Protein AF-A0A955X1D3-F1 (afdb_monomer_lite)

Secondary structure (DSSP, 8-state):
---EEEE-S---S-------PPEEEEEEEEESSGGGTT-EEE-SS-EEESSS-S-EE-TT--EEES---TTS-SS-EEEEE-TTSSEEEEE-SSS-EEETTEE-SSEEEETTS-EEEEETTTEEEEEEEE--------TT-----HHHHHHHHHHHHHHTS-S-EEEE--TTS-HHHHHHHHHHHSTTTTS-B----GGGS-HHHHHHHHH-B-TTSSTT--S-B--HHHHTTTSB-

Foldseek 3Di:
DDAAEPDPDDDDDDPPPPPLFFAWKKAWCDAPPPVRGGWMDGPPAWWDAWLQDDFTAHLQRHTPGHSVDPLTHPQWWIWGADPQGATKIARRDPQWKDKQNHTDDGIDTDRVQWIWIQTSVGTIMTTDGDDPNDPFDCLPPDDNDPSSVVLSVSLLVLQADPHHYDYYDDPPPPVVSSLLSSQCNHPLVVFDDDDDDPVPADPVCQCCQAQWDQQPPDDPSNHTDRHPCSNQPSGYD

Sequence (237 aa):
MDLLDVETLEAPGSGALRPVRPALGLTIAWHADPSRVGEVCSVLAATEVNRAAPEFRTALGRPTGPLADPYISRNGIEITPLKGGGARITQLGRAPLEVNGQPVEASVDVPGGQAVITLARRAVLVLGPIAVPRRGADHGLVGESEALQGVRRNIERAAGTEVPVLLRGPSGSGKELVARALHEASARKRGPYRTVNLAAVPESTAAAAFFGHTKGAFTGAAQAHPGYFGEADGGTL

pLDDT: mean 85.05, std 17.05, range [28.8, 98.12]

Radius of gyration: 26.15 Å; chains: 1; bounding box: 62×35×74 Å

Structure (mmCIF, N/CA/C/O backbone):
data_AF-A0A955X1D3-F1
#
_entry.id   AF-A0A955X1D3-F1
#
loop_
_atom_site.group_PDB
_atom_site.id
_atom_site.type_symbol
_atom_site.label_atom_id
_atom_site.label_alt_id
_atom_site.label_comp_id
_atom_site.label_asym_id
_atom_site.label_entity_id
_atom_site.label_seq_id
_atom_site.pdbx_PDB_ins_code
_atom_site.Cartn_x
_atom_site.Cartn_y
_atom_site.Cartn_z
_atom_site.occupancy
_atom_site.B_iso_or_equiv
_atom_site.auth_seq_id
_atom_site.auth_comp_id
_atom_site.auth_asym_id
_atom_site.auth_atom_id
_atom_site.pdbx_PDB_model_num
ATOM 1 N N . MET A 1 1 ? -9.992 -12.769 29.277 1.00 38.22 1 MET A N 1
ATOM 2 C CA . MET A 1 1 ? -10.453 -12.111 28.040 1.00 38.22 1 MET A CA 1
ATOM 3 C C . MET A 1 1 ? -9.203 -11.766 27.267 1.00 38.22 1 MET A C 1
ATOM 5 O O . MET A 1 1 ? -8.447 -10.930 27.742 1.00 38.22 1 MET A O 1
ATOM 9 N N . ASP A 1 2 ? -8.944 -12.468 26.169 1.00 36.56 2 ASP A N 1
ATOM 10 C CA . ASP A 1 2 ? -7.771 -12.209 25.334 1.00 36.56 2 ASP A CA 1
ATOM 11 C C . ASP A 1 2 ? -8.003 -10.910 24.550 1.00 36.56 2 ASP A C 1
ATOM 13 O O . ASP A 1 2 ? -8.892 -10.839 23.701 1.00 36.56 2 ASP A O 1
ATOM 17 N N . LEU A 1 3 ? -7.259 -9.857 24.900 1.00 36.12 3 LEU A N 1
ATOM 18 C CA . LEU A 1 3 ? -7.214 -8.596 24.158 1.00 36.12 3 LEU A CA 1
ATOM 19 C C . LEU A 1 3 ? -6.217 -8.727 23.001 1.00 36.12 3 LEU A C 1
ATOM 21 O O . LEU A 1 3 ? -5.099 -9.199 23.205 1.00 36.12 3 LEU A O 1
ATOM 25 N N . LEU A 1 4 ? -6.592 -8.272 21.801 1.00 40.84 4 LEU A N 1
ATOM 26 C CA . LEU A 1 4 ? -5.624 -8.080 20.720 1.00 40.84 4 LEU A CA 1
ATOM 27 C C . LEU A 1 4 ? -4.931 -6.727 20.907 1.00 40.84 4 LEU A C 1
ATOM 29 O O . LEU A 1 4 ? -5.541 -5.667 20.751 1.00 40.84 4 LEU A O 1
ATOM 33 N N . ASP A 1 5 ? -3.642 -6.779 21.227 1.00 38.34 5 ASP A N 1
ATOM 34 C CA . ASP A 1 5 ? -2.773 -5.610 21.288 1.00 38.34 5 ASP A CA 1
ATOM 35 C C . ASP A 1 5 ? -2.369 -5.165 19.877 1.00 38.34 5 ASP A C 1
ATOM 37 O O . ASP A 1 5 ? -1.689 -5.882 19.139 1.00 38.34 5 ASP A O 1
ATOM 41 N N . VAL A 1 6 ? -2.768 -3.951 19.500 1.00 41.81 6 VAL A N 1
ATOM 42 C CA . VAL A 1 6 ? -2.251 -3.249 18.323 1.00 41.81 6 VAL A CA 1
ATOM 43 C C . VAL A 1 6 ? -1.381 -2.110 18.846 1.00 41.81 6 VAL A C 1
ATOM 45 O O . VAL A 1 6 ? -1.814 -0.972 19.045 1.00 41.81 6 VAL A O 1
ATOM 48 N N . GLU A 1 7 ? -0.132 -2.455 19.149 1.00 35.22 7 GLU A N 1
ATOM 49 C CA . GLU A 1 7 ? 0.855 -1.503 19.643 1.00 35.22 7 GLU A CA 1
ATOM 50 C C . GLU A 1 7 ? 1.497 -0.705 18.506 1.00 35.22 7 GLU A C 1
ATOM 52 O O . GLU A 1 7 ? 1.951 -1.259 17.504 1.00 35.22 7 GLU A O 1
ATOM 57 N N . THR A 1 8 ? 1.613 0.605 18.716 1.00 33.28 8 THR A N 1
ATOM 58 C CA . THR A 1 8 ? 2.667 1.428 18.116 1.00 33.28 8 THR A CA 1
ATOM 59 C C . THR A 1 8 ? 3.815 1.502 19.128 1.00 33.28 8 THR A C 1
ATOM 61 O O . THR A 1 8 ? 3.918 2.476 19.872 1.00 33.28 8 THR A O 1
ATOM 64 N N . LEU A 1 9 ? 4.630 0.449 19.223 1.00 28.80 9 LEU A N 1
ATOM 65 C CA . LEU A 1 9 ? 5.863 0.421 20.019 1.00 28.80 9 LEU A CA 1
ATOM 66 C C . LEU A 1 9 ? 6.992 -0.207 19.199 1.00 28.80 9 LEU A C 1
ATOM 68 O O . LEU A 1 9 ? 6.766 -1.120 18.402 1.00 28.80 9 LEU A O 1
ATOM 72 N N . GLU A 1 10 ? 8.204 0.314 19.387 1.00 32.94 10 GLU A N 1
ATOM 73 C CA . GLU A 1 10 ? 9.436 -0.330 18.936 1.00 32.94 10 GLU A CA 1
ATOM 74 C C . GLU A 1 10 ? 9.432 -1.792 19.394 1.00 32.94 10 GLU A C 1
ATOM 76 O O . GLU A 1 10 ? 9.294 -2.091 20.578 1.00 32.94 10 GLU A O 1
ATOM 81 N N . ALA A 1 11 ? 9.502 -2.698 18.424 1.00 33.56 11 ALA A N 1
ATOM 82 C CA . ALA A 1 11 ? 9.258 -4.118 18.612 1.00 33.56 11 ALA A CA 1
ATOM 83 C C . ALA A 1 11 ? 10.354 -4.806 19.445 1.00 33.56 11 ALA A C 1
ATOM 85 O O . ALA A 1 11 ? 11.525 -4.741 19.064 1.00 33.56 11 ALA A O 1
ATOM 86 N N . PRO A 1 12 ? 9.986 -5.618 20.454 1.00 31.52 12 PRO A N 1
ATOM 87 C CA . PRO A 1 12 ? 10.854 -6.668 20.963 1.00 31.52 12 PRO A CA 1
ATOM 88 C C . PRO A 1 12 ? 10.215 -8.056 20.749 1.00 31.52 12 PRO A C 1
ATOM 90 O O . PRO A 1 12 ? 9.243 -8.413 21.406 1.00 31.52 12 PRO A O 1
ATOM 93 N N . GLY A 1 13 ? 10.807 -8.870 19.860 1.00 32.62 13 GLY A N 1
ATOM 94 C CA . GLY A 1 13 ? 10.722 -10.341 19.952 1.00 32.62 13 GLY A CA 1
ATOM 95 C C . GLY A 1 13 ? 9.775 -11.103 19.010 1.00 32.62 13 GLY A C 1
ATOM 96 O O . GLY A 1 13 ? 8.884 -11.811 19.458 1.00 32.62 13 GLY A O 1
ATOM 97 N N . SER A 1 14 ? 10.023 -11.023 17.701 1.00 42.22 14 SER A N 1
ATOM 98 C CA . SER A 1 14 ? 9.940 -12.128 16.721 1.00 42.22 14 SER A CA 1
ATOM 99 C C . SER A 1 14 ? 8.929 -13.281 16.935 1.00 42.22 14 SER A C 1
ATOM 101 O O . SER A 1 14 ? 9.309 -14.429 17.171 1.00 42.22 14 SER A O 1
ATOM 103 N N . GLY A 1 15 ? 7.669 -13.058 16.573 1.00 32.03 15 GLY A N 1
ATOM 104 C CA . GLY A 1 15 ? 7.060 -13.977 15.612 1.00 32.03 15 GLY A CA 1
ATOM 105 C C . GLY A 1 15 ? 7.648 -13.590 14.267 1.00 32.03 15 GLY A C 1
ATOM 106 O O . GLY A 1 15 ? 7.195 -12.594 13.714 1.00 32.03 15 GLY A O 1
ATOM 107 N N . ALA A 1 16 ? 8.727 -14.250 13.822 1.00 36.03 16 ALA A N 1
ATOM 108 C CA . ALA A 1 16 ? 9.451 -13.865 12.613 1.00 36.03 16 ALA A CA 1
ATOM 109 C C . ALA A 1 16 ? 8.443 -13.601 11.490 1.00 36.03 16 ALA A C 1
ATOM 111 O O . ALA A 1 16 ? 7.841 -14.532 10.949 1.00 36.03 16 ALA A O 1
ATOM 112 N N . LEU A 1 17 ? 8.229 -12.310 11.196 1.00 41.19 17 LEU A N 1
ATOM 113 C CA . LEU A 1 17 ? 7.561 -11.843 9.997 1.00 41.19 17 LEU A CA 1
ATOM 114 C C . LEU A 1 17 ? 8.180 -12.675 8.897 1.00 41.19 17 LEU A C 1
ATOM 116 O O . LEU A 1 17 ? 9.384 -12.564 8.673 1.00 41.19 17 LEU A O 1
ATOM 120 N N . ARG A 1 18 ? 7.406 -13.580 8.291 1.00 36.06 18 ARG A N 1
ATOM 121 C CA . ARG A 1 18 ? 7.918 -14.367 7.176 1.00 36.06 18 ARG A CA 1
ATOM 122 C C . ARG A 1 18 ? 8.418 -13.313 6.193 1.00 36.06 18 ARG A C 1
ATOM 124 O O . ARG A 1 18 ? 7.568 -12.537 5.740 1.00 36.06 18 ARG A O 1
ATOM 131 N N . PRO A 1 19 ? 9.741 -13.186 5.964 1.00 38.84 19 PRO A N 1
ATOM 132 C CA . PRO A 1 19 ? 10.255 -12.074 5.190 1.00 38.84 19 PRO A CA 1
ATOM 133 C C . PRO A 1 19 ? 9.508 -12.142 3.872 1.00 38.84 19 PRO A C 1
ATOM 135 O O . PRO A 1 19 ? 9.443 -13.213 3.253 1.00 38.84 19 PRO A O 1
ATOM 138 N N . VAL A 1 20 ? 8.822 -11.053 3.515 1.00 49.44 20 VAL A N 1
ATOM 139 C CA . VAL A 1 20 ? 8.233 -10.951 2.186 1.00 49.44 20 VAL A CA 1
ATOM 140 C C . VAL A 1 20 ? 9.426 -11.142 1.276 1.00 49.44 20 VAL A C 1
ATOM 142 O O . VAL A 1 20 ? 10.318 -10.299 1.275 1.00 49.44 20 VAL A O 1
ATOM 145 N N . ARG A 1 21 ? 9.519 -12.310 0.625 1.00 53.94 21 ARG A N 1
ATOM 146 C CA . ARG A 1 21 ? 10.644 -12.582 -0.261 1.00 53.94 21 ARG A CA 1
ATOM 147 C C . ARG A 1 21 ? 10.635 -11.433 -1.260 1.00 53.94 21 ARG A C 1
ATOM 149 O O . ARG A 1 21 ? 9.596 -11.264 -1.907 1.00 53.94 21 ARG A O 1
ATOM 156 N N . PRO A 1 22 ? 11.694 -10.609 -1.309 1.00 66.62 22 PRO A N 1
ATOM 157 C CA . PRO A 1 22 ? 11.710 -9.485 -2.219 1.00 66.62 22 PRO A CA 1
ATOM 158 C C . PRO A 1 22 ? 11.461 -10.042 -3.615 1.00 66.62 22 PRO A C 1
ATOM 160 O O . PRO A 1 22 ? 12.122 -10.995 -4.037 1.00 66.62 22 PRO A O 1
ATOM 163 N N . ALA A 1 23 ? 10.432 -9.524 -4.276 1.00 81.81 23 ALA A N 1
ATOM 164 C CA . ALA A 1 23 ? 10.169 -9.905 -5.648 1.0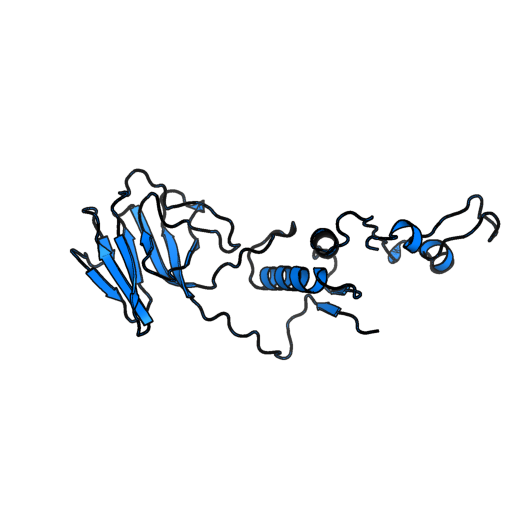0 81.81 23 ALA A CA 1
ATOM 165 C C . ALA A 1 23 ? 11.108 -9.105 -6.539 1.00 81.81 23 ALA A C 1
ATOM 167 O O . ALA A 1 23 ? 11.501 -7.987 -6.198 1.00 81.81 23 ALA A O 1
ATOM 168 N N . LEU A 1 24 ? 11.438 -9.662 -7.697 1.00 90.94 24 LEU A N 1
ATOM 169 C CA . LEU A 1 24 ? 12.064 -8.869 -8.734 1.00 90.94 24 LEU A CA 1
ATOM 170 C C . LEU A 1 24 ? 11.067 -7.803 -9.202 1.00 90.94 24 LEU A C 1
ATOM 172 O O . LEU A 1 24 ? 9.886 -8.092 -9.417 1.00 90.94 24 LEU A O 1
ATOM 176 N N . GLY A 1 25 ? 11.528 -6.569 -9.334 1.00 93.38 25 GLY A N 1
ATOM 177 C CA . GLY A 1 25 ? 10.692 -5.456 -9.739 1.00 93.38 25 GLY A CA 1
ATOM 178 C C . GLY A 1 25 ? 11.477 -4.331 -10.383 1.00 93.38 25 GLY A C 1
ATOM 179 O O . GLY A 1 25 ? 12.705 -4.331 -10.394 1.00 93.38 25 GLY A O 1
ATOM 180 N N . LEU A 1 26 ? 10.728 -3.386 -10.932 1.00 95.38 26 LEU A N 1
ATOM 181 C CA . LEU A 1 26 ? 11.225 -2.156 -11.525 1.00 95.38 26 LEU A CA 1
ATOM 182 C C . LEU A 1 26 ? 10.853 -0.994 -10.624 1.00 95.38 26 LEU A C 1
ATOM 184 O O . LEU A 1 26 ? 9.694 -0.897 -10.235 1.00 95.38 26 LEU A O 1
ATOM 188 N N . THR A 1 27 ? 11.800 -0.100 -10.375 1.00 95.56 27 THR A N 1
ATOM 189 C CA . THR A 1 27 ? 11.569 1.204 -9.748 1.00 95.56 27 THR A CA 1
ATOM 190 C C . THR A 1 27 ? 11.869 2.300 -10.758 1.00 95.56 27 THR A C 1
ATOM 192 O O . THR A 1 27 ? 12.916 2.268 -11.405 1.00 95.56 27 THR A O 1
ATOM 195 N N . ILE A 1 28 ? 10.989 3.289 -10.897 1.00 96.50 28 ILE A N 1
ATOM 196 C CA . ILE A 1 28 ? 11.265 4.474 -11.714 1.00 96.50 28 ILE A CA 1
ATOM 197 C C . ILE A 1 28 ? 12.303 5.335 -10.985 1.00 96.50 28 ILE A C 1
ATOM 199 O O . ILE A 1 28 ? 12.003 5.935 -9.958 1.00 96.50 28 ILE A O 1
ATOM 203 N N . ALA A 1 29 ? 13.525 5.409 -11.509 1.00 96.31 29 ALA A N 1
ATOM 204 C CA . ALA A 1 29 ? 14.574 6.289 -10.990 1.00 96.31 29 ALA A CA 1
ATOM 205 C C . ALA A 1 29 ? 14.576 7.661 -11.678 1.00 96.31 29 ALA A C 1
ATOM 207 O O . ALA A 1 29 ? 14.992 8.649 -11.078 1.00 96.31 29 ALA A O 1
ATOM 208 N N . TRP A 1 30 ? 14.094 7.734 -12.922 1.00 97.19 30 TRP A N 1
ATOM 209 C CA . TRP A 1 30 ? 13.910 8.995 -13.633 1.00 97.19 30 TRP A CA 1
ATOM 210 C C . TRP A 1 30 ? 12.756 8.926 -14.632 1.00 97.19 30 TRP A C 1
ATOM 212 O O . TRP A 1 30 ? 12.599 7.930 -15.344 1.00 97.19 30 TRP A O 1
ATOM 222 N N . HIS A 1 31 ? 11.987 10.012 -14.707 1.00 96.12 31 HIS A N 1
ATOM 223 C CA . HIS A 1 31 ? 10.868 10.194 -15.624 1.00 96.12 31 HIS A CA 1
ATOM 224 C C . HIS A 1 31 ? 10.632 11.696 -15.878 1.00 96.12 31 HIS A C 1
ATOM 226 O O . HIS A 1 31 ? 10.962 12.523 -15.029 1.00 96.12 31 HIS A O 1
ATOM 232 N N . ALA A 1 32 ? 10.052 12.058 -17.031 1.00 92.94 32 ALA A N 1
ATOM 233 C CA . ALA A 1 32 ? 9.773 13.458 -17.389 1.00 92.94 32 ALA A CA 1
ATOM 234 C C . ALA A 1 32 ? 8.784 14.153 -16.431 1.00 92.94 32 ALA A C 1
ATOM 236 O O . ALA A 1 32 ? 8.850 15.364 -16.240 1.00 92.94 32 ALA A O 1
ATOM 237 N N . ASP A 1 33 ? 7.884 13.375 -15.833 1.00 92.69 33 ASP A N 1
ATOM 238 C CA . ASP A 1 33 ? 7.086 13.753 -14.665 1.00 92.69 33 ASP A CA 1
ATOM 239 C C . ASP A 1 33 ? 7.806 13.287 -13.382 1.00 92.69 33 ASP A C 1
ATOM 241 O O . ASP A 1 33 ? 7.850 12.075 -13.137 1.00 92.69 33 ASP A O 1
ATOM 245 N N . PRO A 1 34 ? 8.360 14.209 -12.568 1.00 89.19 34 PRO A N 1
ATOM 246 C CA . PRO A 1 34 ? 9.108 13.868 -11.359 1.00 89.19 34 PRO A CA 1
ATOM 247 C C . PRO A 1 34 ? 8.271 13.198 -10.268 1.00 89.19 34 PRO A C 1
ATOM 249 O O . PRO A 1 34 ? 8.837 12.498 -9.432 1.00 89.19 34 PRO A O 1
ATOM 252 N N . SER A 1 35 ? 6.943 13.377 -10.267 1.00 88.62 35 SER A N 1
ATOM 253 C CA . SER A 1 35 ? 6.061 12.772 -9.254 1.00 88.62 35 SER A CA 1
ATOM 254 C C . SER A 1 35 ? 6.044 11.243 -9.312 1.00 88.62 35 SER A C 1
ATOM 256 O O . SER A 1 35 ? 5.635 10.586 -8.358 1.00 88.62 35 SER A O 1
ATOM 258 N N . ARG A 1 36 ? 6.539 10.687 -10.421 1.00 93.12 36 ARG A N 1
ATOM 259 C CA . ARG A 1 36 ? 6.592 9.253 -10.689 1.00 93.12 36 ARG A CA 1
ATOM 260 C C . ARG A 1 36 ? 7.842 8.557 -10.184 1.00 93.12 36 ARG A C 1
ATOM 262 O O . ARG A 1 36 ? 7.916 7.329 -10.205 1.00 93.12 36 ARG A O 1
ATOM 269 N N . VAL A 1 37 ? 8.858 9.316 -9.783 1.00 94.12 37 VAL A N 1
ATOM 270 C CA . VAL A 1 37 ? 10.095 8.741 -9.254 1.00 94.12 37 VAL A CA 1
ATOM 271 C C . VAL A 1 37 ? 9.777 7.969 -7.972 1.00 94.12 37 VAL A C 1
ATOM 273 O O . VAL A 1 37 ? 9.091 8.468 -7.086 1.00 94.12 37 VAL A O 1
ATOM 276 N N . GLY A 1 38 ? 10.272 6.736 -7.880 1.00 89.44 38 GLY A N 1
ATOM 277 C CA . GLY A 1 38 ? 9.993 5.815 -6.778 1.00 89.44 38 GLY A CA 1
ATOM 278 C C . GLY A 1 38 ? 8.785 4.902 -6.997 1.00 89.44 38 GLY A C 1
ATOM 279 O O . GLY A 1 38 ? 8.617 3.952 -6.235 1.00 89.44 38 GLY A O 1
ATOM 280 N N . GLU A 1 39 ? 7.974 5.118 -8.038 1.00 92.56 39 GLU A N 1
ATOM 281 C CA . GLU A 1 39 ? 6.928 4.163 -8.408 1.00 92.56 39 GLU A CA 1
ATOM 282 C C . GLU A 1 39 ? 7.532 2.810 -8.794 1.00 92.56 39 GLU A C 1
ATOM 284 O O . GLU A 1 39 ? 8.585 2.738 -9.436 1.00 92.56 39 GLU A O 1
ATOM 289 N N . VAL A 1 40 ? 6.839 1.731 -8.435 1.00 92.38 40 VAL A N 1
ATOM 290 C CA . VAL A 1 40 ? 7.308 0.363 -8.623 1.00 92.38 40 VAL A CA 1
ATOM 291 C C . VAL A 1 40 ? 6.341 -0.501 -9.424 1.00 92.38 40 VAL A C 1
ATOM 293 O O . VAL A 1 40 ? 5.125 -0.301 -9.421 1.00 92.38 40 VAL A O 1
ATOM 296 N N . CYS A 1 41 ? 6.888 -1.518 -10.080 1.00 92.56 41 CYS A N 1
ATOM 297 C CA . CYS A 1 41 ? 6.139 -2.587 -10.729 1.00 92.56 41 CYS A CA 1
ATOM 298 C C . CYS A 1 41 ? 6.807 -3.940 -10.447 1.00 92.56 41 CYS A C 1
ATOM 300 O O . CYS A 1 41 ? 8.029 -4.053 -10.490 1.00 92.56 41 CYS A O 1
ATOM 302 N N . SER A 1 42 ? 6.025 -4.981 -10.157 1.00 91.12 42 SER A N 1
ATOM 303 C CA . SER A 1 42 ? 6.558 -6.335 -9.953 1.00 91.12 42 SER A CA 1
ATOM 304 C C . SER A 1 42 ? 6.769 -7.064 -11.280 1.00 91.12 42 SER A C 1
ATOM 306 O O . SER A 1 42 ? 5.909 -7.037 -12.156 1.00 91.12 42 SER A O 1
ATOM 308 N N . VAL A 1 43 ? 7.880 -7.791 -11.397 1.00 92.62 43 VAL A N 1
ATOM 309 C CA . VAL A 1 43 ? 8.221 -8.629 -12.554 1.00 92.62 43 VAL A CA 1
ATOM 310 C C . VAL A 1 43 ? 8.108 -10.095 -12.134 1.00 92.62 43 VAL A C 1
ATOM 312 O O . VAL A 1 43 ? 9.084 -10.740 -11.755 1.00 92.62 43 VAL A O 1
ATOM 315 N N . LEU A 1 44 ? 6.874 -10.604 -12.123 1.00 88.69 44 LEU A N 1
ATOM 316 C CA . LEU A 1 44 ? 6.562 -11.980 -11.702 1.00 88.69 44 LEU A CA 1
ATOM 317 C C . LEU A 1 44 ? 6.585 -12.985 -12.865 1.00 88.69 44 LEU A C 1
ATOM 319 O O . LEU A 1 44 ? 6.701 -14.187 -12.641 1.00 88.69 44 LEU A O 1
ATOM 323 N N . ALA A 1 45 ? 6.463 -12.489 -14.092 1.00 91.88 45 ALA A N 1
ATOM 324 C CA . ALA A 1 45 ? 6.491 -13.237 -15.343 1.00 91.88 45 ALA A CA 1
ATOM 325 C C . ALA A 1 45 ? 7.133 -12.353 -16.426 1.00 91.88 45 ALA A C 1
ATOM 327 O O . ALA A 1 45 ? 7.653 -11.285 -16.102 1.00 91.88 45 ALA A O 1
ATOM 328 N N . ALA A 1 46 ? 7.107 -12.794 -17.686 1.00 95.75 46 ALA A N 1
ATOM 329 C CA . ALA A 1 46 ? 7.472 -11.943 -18.815 1.00 95.75 46 ALA A CA 1
ATOM 330 C C . ALA A 1 46 ? 6.613 -10.667 -18.801 1.00 95.75 46 ALA A C 1
ATOM 332 O O . ALA A 1 46 ? 5.382 -10.738 -18.851 1.00 95.75 46 ALA A O 1
ATOM 333 N N . THR A 1 47 ? 7.270 -9.517 -18.678 1.00 96.81 47 THR A N 1
ATOM 334 C CA . THR A 1 47 ? 6.624 -8.214 -18.520 1.00 96.81 47 THR A CA 1
ATOM 335 C C . THR A 1 47 ? 7.118 -7.270 -19.603 1.00 96.81 47 THR A C 1
ATOM 337 O O . THR A 1 47 ? 8.295 -6.906 -19.628 1.00 96.81 47 THR A O 1
ATOM 340 N N . GLU A 1 48 ? 6.213 -6.820 -20.468 1.00 97.56 48 GLU A N 1
ATOM 341 C CA . GLU A 1 48 ? 6.508 -5.738 -21.403 1.00 97.56 48 GLU A CA 1
ATOM 342 C C . GLU A 1 48 ? 6.627 -4.399 -20.675 1.00 97.56 48 GLU A C 1
ATOM 344 O O . GLU A 1 48 ? 5.767 -4.047 -19.867 1.00 97.56 48 GLU A O 1
ATOM 349 N N . VAL A 1 49 ? 7.659 -3.628 -21.014 1.00 97.31 49 VAL A N 1
ATOM 350 C CA . VAL A 1 49 ? 7.902 -2.271 -20.525 1.00 97.31 49 VAL A CA 1
ATOM 351 C C . VAL A 1 49 ? 7.976 -1.319 -21.712 1.00 97.31 49 VAL A C 1
ATOM 353 O O . VAL A 1 49 ? 8.880 -1.374 -22.547 1.00 97.31 49 VAL A O 1
ATOM 356 N N . ASN A 1 50 ? 6.975 -0.457 -21.807 1.00 96.44 50 ASN A N 1
ATOM 357 C CA . ASN A 1 50 ? 6.707 0.437 -22.920 1.00 96.44 50 ASN A CA 1
ATOM 358 C C . ASN A 1 50 ? 5.812 1.612 -22.450 1.00 96.44 50 ASN A C 1
ATOM 360 O O . ASN A 1 50 ? 5.543 1.774 -21.259 1.00 96.44 50 ASN A O 1
ATOM 364 N N . ARG A 1 51 ? 5.341 2.484 -23.353 1.00 96.44 51 ARG A N 1
ATOM 365 C CA . ARG A 1 51 ? 4.493 3.626 -22.932 1.00 96.44 51 ARG A CA 1
ATOM 366 C C . ARG A 1 51 ? 3.123 3.239 -22.362 1.00 96.44 51 ARG A C 1
ATOM 368 O O . ARG A 1 51 ? 2.494 4.060 -21.706 1.00 96.44 51 ARG A O 1
ATOM 375 N N . ALA A 1 52 ? 2.632 2.042 -22.663 1.00 96.94 52 ALA A N 1
ATOM 376 C CA . ALA A 1 52 ? 1.293 1.556 -22.336 1.00 96.94 52 ALA A CA 1
ATOM 377 C C . ALA A 1 52 ? 1.285 0.404 -21.310 1.00 96.94 52 ALA A C 1
ATOM 379 O O . ALA A 1 52 ? 0.219 0.076 -20.798 1.00 96.94 52 ALA A O 1
ATOM 380 N N . ALA A 1 53 ? 2.443 -0.175 -20.984 1.00 95.69 53 ALA A N 1
ATOM 381 C CA . ALA A 1 53 ? 2.608 -1.258 -20.014 1.00 95.69 53 ALA A CA 1
ATOM 382 C C . ALA A 1 53 ? 4.024 -1.239 -19.389 1.00 95.69 53 ALA A C 1
ATOM 384 O O . ALA A 1 53 ? 4.929 -0.669 -19.989 1.00 95.69 53 ALA A O 1
ATOM 385 N N . PRO A 1 54 ? 4.249 -1.840 -18.211 1.00 95.06 54 PRO A N 1
ATOM 386 C CA . PRO A 1 54 ? 3.235 -2.354 -17.303 1.00 95.06 54 PRO A CA 1
ATOM 387 C C . PRO A 1 54 ? 2.601 -1.206 -16.514 1.00 95.06 54 PRO A C 1
ATOM 389 O O . PRO A 1 54 ? 3.032 -0.063 -16.608 1.00 95.06 54 PRO A O 1
ATOM 392 N N . GLU A 1 55 ? 1.585 -1.501 -15.711 1.00 94.25 55 GLU A N 1
ATOM 393 C CA . GLU A 1 55 ? 1.075 -0.542 -14.733 1.00 94.25 55 GLU A CA 1
ATOM 394 C C . GLU A 1 55 ? 2.071 -0.398 -13.569 1.00 94.25 55 GLU A C 1
ATOM 396 O O . GLU A 1 55 ? 2.434 -1.387 -12.923 1.00 94.25 55 GLU A O 1
ATOM 401 N N . PHE A 1 56 ? 2.491 0.836 -13.294 1.00 93.75 56 PHE A N 1
ATOM 402 C CA . PHE A 1 56 ? 3.259 1.186 -12.107 1.00 93.75 56 PHE A CA 1
ATOM 403 C C . PHE A 1 56 ? 2.330 1.569 -10.956 1.00 93.75 56 PHE A C 1
ATOM 405 O O . PHE A 1 56 ? 1.135 1.848 -11.128 1.00 93.75 56 PHE A O 1
ATOM 412 N N . ARG A 1 57 ? 2.883 1.504 -9.749 1.00 90.00 57 ARG A N 1
ATOM 413 C CA . ARG A 1 57 ? 2.187 1.810 -8.507 1.00 90.00 57 ARG A CA 1
ATOM 414 C C . ARG A 1 57 ? 3.080 2.640 -7.603 1.00 90.00 57 ARG A C 1
ATOM 416 O O . ARG A 1 57 ? 4.296 2.480 -7.624 1.00 90.00 57 ARG A O 1
ATOM 423 N N . TH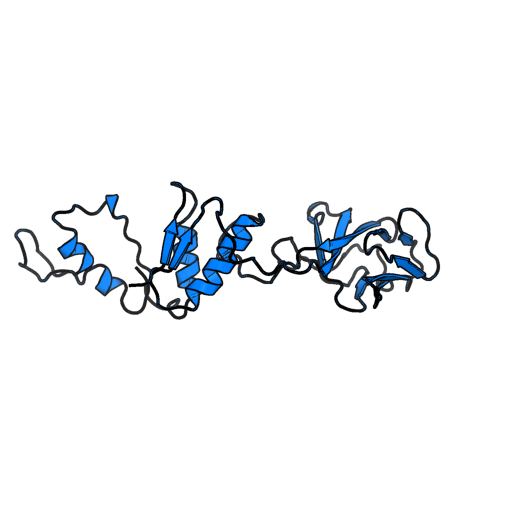R A 1 58 ? 2.487 3.458 -6.745 1.00 85.06 58 THR A N 1
ATOM 424 C CA . THR A 1 58 ? 3.233 4.067 -5.637 1.00 85.06 58 THR A CA 1
ATOM 425 C C . THR A 1 58 ? 3.740 2.986 -4.675 1.00 85.06 58 THR A C 1
ATOM 427 O O . THR A 1 58 ? 3.316 1.825 -4.742 1.00 85.06 58 THR A O 1
ATOM 430 N N . ALA A 1 59 ? 4.593 3.359 -3.718 1.00 69.19 59 ALA A N 1
ATOM 431 C CA . ALA A 1 59 ? 5.019 2.453 -2.649 1.00 69.19 59 ALA A CA 1
ATOM 432 C C . ALA A 1 59 ? 3.834 1.885 -1.830 1.00 69.19 59 ALA A C 1
ATOM 434 O O . ALA A 1 59 ? 3.944 0.811 -1.239 1.00 69.19 59 ALA A O 1
ATOM 435 N N . LEU A 1 60 ? 2.676 2.562 -1.843 1.00 63.69 60 LEU A N 1
ATOM 436 C CA . LEU A 1 60 ? 1.413 2.114 -1.236 1.00 63.69 60 LEU A CA 1
ATOM 437 C C . LEU A 1 60 ? 0.627 1.103 -2.079 1.00 63.69 60 LEU A C 1
ATOM 439 O O . LEU A 1 60 ? -0.395 0.585 -1.640 1.00 63.69 60 LEU A O 1
ATOM 443 N N . GLY A 1 61 ? 1.047 0.843 -3.315 1.00 73.31 61 GLY A N 1
ATOM 444 C CA . GLY A 1 61 ? 0.301 -0.002 -4.240 1.00 73.31 61 GLY A CA 1
ATOM 445 C C . GLY A 1 61 ? -0.836 0.718 -4.964 1.00 73.31 61 GLY A C 1
ATOM 446 O O . GLY A 1 61 ? -1.571 0.060 -5.712 1.00 73.31 61 GLY A O 1
ATOM 447 N N . ARG A 1 62 ? -0.966 2.047 -4.816 1.00 79.56 62 ARG A N 1
ATOM 448 C CA . ARG A 1 62 ? -1.908 2.849 -5.607 1.00 79.56 62 ARG A CA 1
ATOM 449 C C . ARG A 1 62 ? -1.467 2.834 -7.072 1.00 79.56 62 ARG A C 1
ATOM 451 O O . ARG A 1 62 ? -0.330 3.206 -7.340 1.00 79.56 62 ARG A O 1
ATOM 458 N N . PRO A 1 63 ? -2.327 2.424 -8.016 1.00 85.44 63 PRO A N 1
ATOM 459 C CA . PRO A 1 63 ? -1.978 2.446 -9.427 1.00 85.44 63 PRO A CA 1
ATOM 460 C C . PRO A 1 63 ? -1.814 3.873 -9.951 1.00 85.44 63 PRO A C 1
ATOM 462 O O . PRO A 1 63 ? -2.662 4.731 -9.706 1.00 85.44 63 PRO A O 1
ATOM 465 N N . THR A 1 64 ? -0.719 4.093 -10.672 1.00 89.38 64 THR A N 1
ATOM 466 C CA . THR A 1 64 ? -0.349 5.365 -11.316 1.00 89.38 64 THR A CA 1
ATOM 467 C C . THR A 1 64 ? -0.352 5.256 -12.841 1.00 89.38 64 THR A C 1
ATOM 469 O O . THR A 1 64 ? -0.330 6.268 -13.536 1.00 89.38 64 THR A O 1
ATOM 472 N N . GLY A 1 65 ? -0.465 4.035 -13.375 1.00 93.12 65 GLY A N 1
ATOM 473 C CA . GLY A 1 65 ? -0.511 3.767 -14.809 1.00 93.12 65 GLY A CA 1
ATOM 474 C C . GLY A 1 65 ? 0.860 3.424 -15.404 1.00 93.12 65 GLY A C 1
ATOM 475 O O . GLY A 1 65 ? 1.853 3.295 -14.685 1.00 93.12 65 GLY A O 1
ATOM 476 N N . PRO A 1 66 ? 0.938 3.211 -16.727 1.00 96.81 66 PRO A N 1
ATOM 477 C CA . PRO A 1 66 ? 2.188 2.885 -17.409 1.00 96.81 66 PRO A CA 1
ATOM 478 C C . PRO A 1 66 ? 3.099 4.096 -17.543 1.00 96.81 66 PRO A C 1
ATOM 480 O O . PRO A 1 66 ? 2.732 5.183 -17.113 1.00 96.81 66 PRO A O 1
ATOM 483 N N . LEU A 1 67 ? 4.279 3.942 -18.156 1.00 96.19 67 LEU A N 1
ATOM 484 C CA . LEU A 1 67 ? 5.220 5.054 -18.358 1.00 96.19 67 LEU A CA 1
ATOM 485 C C . LEU A 1 67 ? 4.570 6.272 -19.036 1.00 96.19 67 LEU A C 1
ATOM 487 O O . LEU A 1 67 ? 4.917 7.390 -18.700 1.00 96.19 67 LEU A O 1
ATOM 491 N N . ALA A 1 68 ? 3.594 6.081 -19.927 1.00 95.56 68 ALA A N 1
ATOM 492 C CA . ALA A 1 68 ? 2.753 7.142 -20.495 1.00 95.56 68 ALA A CA 1
ATOM 493 C C . ALA A 1 68 ? 3.497 8.333 -21.144 1.00 95.56 68 ALA A C 1
ATOM 495 O O . ALA A 1 68 ? 2.865 9.310 -21.540 1.00 95.56 68 ALA A O 1
ATOM 496 N N . ASP A 1 69 ? 4.815 8.245 -21.330 1.00 94.50 69 ASP A N 1
ATOM 497 C CA . ASP A 1 69 ? 5.589 9.227 -22.076 1.00 94.50 69 ASP A CA 1
ATOM 498 C C . ASP A 1 69 ? 5.332 9.029 -23.587 1.00 94.50 69 ASP A C 1
ATOM 500 O O . ASP A 1 69 ? 5.520 7.923 -24.114 1.00 94.50 69 ASP A O 1
ATOM 504 N N . PRO A 1 70 ? 4.887 10.073 -24.315 1.00 92.81 70 PRO A N 1
ATOM 505 C CA . PRO A 1 70 ? 4.484 9.957 -25.716 1.00 92.81 70 PRO A CA 1
ATOM 506 C C . PRO A 1 70 ? 5.633 9.587 -26.663 1.00 92.81 70 PRO A C 1
ATOM 508 O O . PRO A 1 70 ? 5.369 9.074 -27.753 1.00 92.81 70 PRO A O 1
ATOM 511 N N . TYR A 1 71 ? 6.881 9.812 -26.256 1.00 92.00 71 TYR A N 1
ATOM 512 C CA . TYR A 1 71 ? 8.082 9.517 -27.035 1.00 92.00 71 TYR A CA 1
ATOM 513 C C . TYR A 1 71 ? 8.668 8.129 -26.726 1.00 92.00 71 TYR A C 1
ATOM 515 O O . TYR A 1 71 ? 9.620 7.706 -27.382 1.00 92.00 71 TYR A O 1
ATOM 523 N N . ILE A 1 72 ? 8.108 7.399 -25.758 1.00 93.88 72 ILE A N 1
ATOM 524 C CA . ILE A 1 72 ? 8.400 5.977 -25.560 1.00 93.88 72 ILE A CA 1
ATOM 525 C C . ILE A 1 72 ? 7.479 5.162 -26.485 1.00 93.88 72 ILE A C 1
ATOM 527 O O . ILE A 1 72 ? 6.276 5.39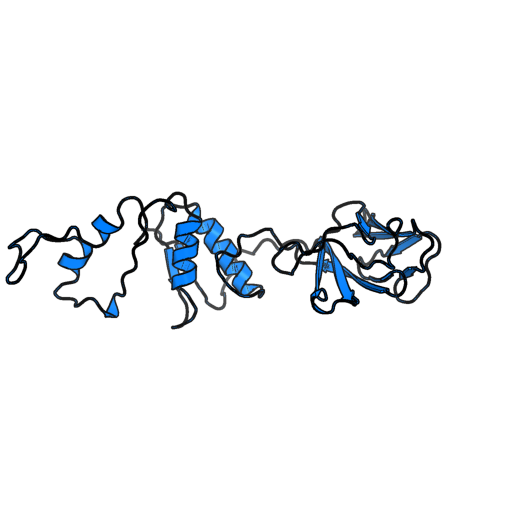5 -26.583 1.00 93.88 72 ILE A O 1
ATOM 531 N N . SER A 1 73 ? 8.039 4.193 -27.211 1.00 93.94 73 SER A N 1
ATOM 532 C CA . SER A 1 73 ? 7.281 3.324 -28.126 1.00 93.94 73 SER A CA 1
ATOM 533 C C . SER A 1 73 ? 6.315 2.391 -27.372 1.00 93.94 73 SER A C 1
ATOM 535 O O . SER A 1 73 ? 6.517 2.116 -26.192 1.00 93.94 73 SER A O 1
ATOM 537 N N . ARG A 1 74 ? 5.271 1.869 -28.048 1.00 95.31 74 ARG A N 1
ATOM 538 C CA . ARG A 1 74 ? 4.487 0.712 -27.534 1.00 95.31 74 ARG A CA 1
ATOM 539 C C . ARG A 1 74 ? 5.240 -0.603 -27.710 1.00 95.31 74 ARG A C 1
ATOM 541 O O . ARG A 1 74 ? 5.100 -1.488 -26.887 1.00 95.31 74 ARG A O 1
ATOM 548 N N . ASN A 1 75 ? 6.083 -0.694 -28.732 1.00 94.50 75 ASN A N 1
ATOM 549 C CA . ASN A 1 75 ? 7.024 -1.796 -28.889 1.00 94.50 75 ASN A CA 1
ATOM 550 C C . ASN A 1 75 ? 8.303 -1.369 -28.168 1.00 94.50 75 ASN A C 1
ATOM 552 O O . ASN A 1 75 ? 9.111 -0.643 -28.752 1.00 94.50 75 ASN A O 1
ATOM 556 N N . GLY A 1 76 ? 8.387 -1.679 -26.874 1.00 94.00 76 GLY A N 1
ATOM 557 C CA . GLY A 1 76 ? 9.480 -1.287 -25.984 1.00 94.00 76 GLY A CA 1
ATOM 558 C C . GLY A 1 76 ? 10.444 -2.443 -25.745 1.00 94.00 76 GLY A C 1
ATOM 559 O O . GLY A 1 76 ? 11.124 -2.889 -26.669 1.00 94.00 76 GLY A O 1
ATOM 560 N N . ILE A 1 77 ? 10.492 -2.920 -24.508 1.00 97.25 77 ILE A N 1
ATOM 561 C CA . ILE A 1 77 ? 11.297 -4.073 -24.096 1.00 97.25 77 ILE A CA 1
ATOM 562 C C . ILE A 1 77 ? 10.418 -5.103 -23.391 1.00 97.25 77 ILE A C 1
ATOM 564 O O . ILE A 1 77 ? 9.325 -4.777 -22.938 1.00 97.25 77 ILE A O 1
ATOM 568 N N . GLU A 1 78 ? 10.914 -6.322 -23.255 1.00 97.88 78 GLU A N 1
ATOM 569 C CA . GLU A 1 78 ? 10.358 -7.349 -22.381 1.00 97.88 78 GLU A CA 1
ATOM 570 C C . GLU A 1 78 ? 11.391 -7.715 -21.319 1.00 97.88 78 GLU A C 1
ATOM 572 O O . GLU A 1 78 ? 12.577 -7.860 -21.617 1.00 97.88 78 GLU A O 1
ATOM 577 N N . ILE A 1 79 ? 10.944 -7.869 -20.076 1.00 97.56 79 ILE A N 1
ATOM 578 C CA . ILE A 1 79 ? 11.765 -8.367 -18.978 1.00 97.56 79 ILE A CA 1
ATOM 579 C C . ILE A 1 79 ? 11.213 -9.715 -18.536 1.00 97.56 79 ILE A C 1
ATOM 581 O O . ILE A 1 79 ? 10.075 -9.803 -18.079 1.00 97.56 79 ILE A O 1
ATOM 585 N N . THR A 1 80 ? 12.041 -10.750 -18.628 1.00 96.88 80 THR A N 1
ATOM 586 C CA . THR A 1 80 ? 11.655 -12.134 -18.349 1.00 96.88 80 THR A CA 1
ATOM 587 C C . THR A 1 80 ? 12.510 -12.702 -17.214 1.00 96.88 80 THR A C 1
ATOM 589 O O . THR A 1 80 ? 13.725 -12.836 -17.386 1.00 96.88 80 THR A O 1
ATOM 592 N N . PRO A 1 81 ? 11.924 -13.051 -16.050 1.00 94.88 81 PRO A N 1
ATOM 593 C CA . PRO A 1 81 ? 12.655 -13.665 -14.943 1.00 94.88 81 PRO A CA 1
ATOM 594 C C . PRO A 1 81 ? 13.384 -14.950 -15.355 1.00 94.88 81 PRO A C 1
ATOM 596 O O . PRO A 1 81 ? 12.830 -15.797 -16.059 1.00 94.88 81 PRO A O 1
ATOM 599 N N . LEU A 1 82 ? 14.618 -15.128 -14.881 1.00 93.88 82 LEU A N 1
ATOM 600 C CA . LEU A 1 82 ? 15.412 -16.335 -15.127 1.00 93.88 82 LEU A CA 1
ATOM 601 C C . LEU A 1 82 ? 15.185 -17.376 -14.019 1.00 93.88 82 LEU A C 1
ATOM 603 O O . LEU A 1 82 ? 15.050 -17.036 -12.844 1.00 93.88 82 LEU A O 1
ATOM 607 N N . LYS A 1 83 ? 15.219 -18.672 -14.369 1.00 85.62 83 LYS A N 1
ATOM 608 C CA . LYS A 1 83 ? 15.025 -19.787 -13.411 1.00 85.62 83 LYS A CA 1
ATOM 609 C C . LYS A 1 83 ? 16.049 -19.804 -12.262 1.00 85.62 83 LYS A C 1
ATOM 611 O O . LYS A 1 83 ? 15.748 -20.343 -11.203 1.00 85.62 83 LYS A O 1
ATOM 616 N N . GLY A 1 84 ? 17.236 -19.230 -12.474 1.00 80.31 84 GLY A N 1
ATOM 617 C CA . GLY A 1 84 ? 18.321 -19.136 -11.488 1.00 80.31 84 GLY A CA 1
ATOM 618 C C . GLY A 1 84 ? 18.363 -17.827 -10.693 1.00 80.31 84 GLY A C 1
ATOM 619 O O . GLY A 1 84 ? 19.315 -17.617 -9.950 1.00 80.31 84 GLY A O 1
ATOM 620 N N . GLY A 1 85 ? 17.361 -16.955 -10.845 1.00 84.44 85 GLY A N 1
ATOM 621 C CA . GLY A 1 85 ? 17.395 -15.588 -10.326 1.00 84.44 85 GLY A CA 1
ATOM 622 C C . GLY A 1 85 ? 17.865 -14.578 -11.374 1.00 84.44 85 GLY A C 1
ATOM 623 O O . GLY A 1 85 ? 18.527 -14.923 -12.353 1.00 84.44 85 GLY A O 1
ATOM 624 N N . GLY A 1 86 ? 17.456 -13.325 -11.187 1.00 90.94 86 GLY A N 1
ATOM 625 C CA . GLY A 1 86 ? 17.664 -12.266 -12.164 1.00 90.94 86 GLY A CA 1
ATOM 626 C C . GLY A 1 86 ? 16.639 -12.254 -13.296 1.00 90.94 86 GLY A C 1
ATOM 627 O O . GLY A 1 86 ? 15.564 -12.848 -13.183 1.00 90.94 86 GLY A O 1
ATOM 628 N N . ALA A 1 87 ? 16.955 -11.554 -14.383 1.00 95.94 87 ALA A N 1
ATOM 629 C CA . ALA A 1 87 ? 16.092 -11.480 -15.560 1.00 95.94 87 ALA A CA 1
ATOM 630 C C . ALA A 1 87 ? 16.877 -11.312 -16.859 1.00 95.94 87 ALA A C 1
ATOM 632 O O . ALA A 1 87 ? 17.990 -10.793 -16.867 1.00 95.94 87 ALA A O 1
ATOM 633 N N . ARG A 1 88 ? 16.243 -11.717 -17.956 1.00 97.44 88 ARG A N 1
ATOM 634 C CA . ARG A 1 88 ? 16.602 -11.348 -19.320 1.00 97.44 88 ARG A CA 1
ATOM 635 C C . ARG A 1 88 ? 15.849 -10.088 -19.711 1.00 97.44 88 ARG A C 1
ATOM 637 O O . ARG A 1 88 ? 14.638 -10.026 -19.520 1.00 97.44 88 ARG A O 1
ATOM 644 N N . ILE A 1 89 ? 16.550 -9.120 -20.283 1.00 97.88 89 ILE A N 1
ATOM 645 C CA . ILE A 1 89 ? 15.959 -7.928 -20.889 1.00 97.88 89 ILE A CA 1
ATOM 646 C C . ILE A 1 89 ? 16.073 -8.097 -22.400 1.00 97.88 89 ILE A C 1
ATOM 648 O O . ILE A 1 89 ? 17.182 -8.224 -22.914 1.00 97.88 89 ILE A O 1
ATOM 652 N N . THR A 1 90 ? 14.945 -8.102 -23.099 1.00 97.94 90 THR A N 1
ATOM 653 C CA . THR A 1 90 ? 14.857 -8.286 -24.550 1.00 97.94 90 THR A CA 1
ATOM 654 C C . THR A 1 90 ? 14.321 -7.017 -25.188 1.00 97.94 90 THR A C 1
ATOM 656 O O . THR A 1 90 ? 13.278 -6.501 -24.790 1.00 97.94 90 THR A O 1
ATOM 659 N N . GLN A 1 91 ? 15.009 -6.508 -26.199 1.00 96.12 91 GLN A N 1
ATOM 660 C CA . GLN A 1 91 ? 14.527 -5.388 -26.985 1.00 96.12 91 GLN A CA 1
ATOM 661 C C . GLN A 1 91 ? 13.483 -5.868 -28.001 1.00 96.12 91 GLN A C 1
ATOM 663 O O . GLN A 1 91 ? 13.769 -6.707 -28.851 1.00 96.12 91 GLN A O 1
ATOM 668 N N . LEU A 1 92 ? 12.272 -5.312 -27.926 1.00 95.19 92 LEU A N 1
ATOM 669 C CA . LEU A 1 92 ? 11.196 -5.558 -28.897 1.00 95.19 92 LEU A CA 1
ATOM 670 C C . LEU A 1 92 ? 11.092 -4.421 -29.927 1.00 95.19 92 LEU A C 1
ATOM 672 O O . LEU A 1 92 ? 10.635 -4.606 -31.054 1.00 95.19 92 LEU A O 1
ATOM 676 N N . GLY A 1 93 ? 11.467 -3.212 -29.509 1.00 91.31 93 GLY A N 1
ATOM 677 C CA . GLY A 1 93 ? 11.434 -1.994 -30.305 1.00 91.31 93 GLY A CA 1
ATOM 678 C C . GLY A 1 93 ? 12.733 -1.675 -31.036 1.00 91.31 93 GLY A C 1
ATOM 679 O O . GLY A 1 93 ? 13.705 -2.419 -31.025 1.00 91.31 93 GLY A O 1
ATOM 680 N N . ARG A 1 94 ? 12.752 -0.495 -31.660 1.00 91.56 94 ARG A N 1
ATOM 681 C CA . ARG A 1 94 ? 13.954 0.097 -32.278 1.00 91.56 94 ARG A CA 1
ATOM 682 C C . ARG A 1 94 ? 14.508 1.286 -31.494 1.00 91.56 94 ARG A C 1
ATOM 684 O O . ARG A 1 94 ? 15.517 1.860 -31.886 1.00 91.56 94 ARG A O 1
ATOM 691 N N . ALA A 1 95 ? 13.797 1.717 -30.451 1.00 91.94 95 ALA A N 1
ATOM 692 C CA . ALA A 1 95 ? 14.243 2.828 -29.625 1.00 91.94 95 ALA A CA 1
ATOM 693 C C . ALA A 1 95 ? 15.515 2.419 -28.863 1.00 91.94 95 ALA A C 1
ATOM 695 O O . ALA A 1 95 ? 15.589 1.266 -28.443 1.00 91.94 95 ALA A O 1
ATOM 696 N N . PRO A 1 96 ? 16.478 3.336 -28.656 1.00 94.81 96 PRO A N 1
ATOM 697 C CA . PRO A 1 96 ? 17.698 3.024 -27.924 1.00 94.81 96 PRO A CA 1
ATOM 698 C C . PRO A 1 96 ? 17.403 2.437 -26.540 1.00 94.81 96 PRO A C 1
ATOM 700 O O . PRO A 1 96 ? 16.614 3.009 -25.779 1.00 94.81 96 PRO A O 1
ATOM 703 N N . LEU A 1 97 ? 18.061 1.325 -26.231 1.00 97.12 97 LEU A N 1
ATOM 704 C CA . LEU A 1 97 ? 18.051 0.664 -24.934 1.00 97.12 97 LEU A CA 1
ATOM 705 C C . LEU A 1 97 ? 19.479 0.612 -24.410 1.00 97.12 97 LEU A C 1
ATOM 707 O O . LEU A 1 97 ? 20.374 0.131 -25.104 1.00 97.12 97 LEU A O 1
ATOM 711 N N . GLU A 1 98 ? 19.675 1.056 -23.174 1.00 98.06 98 GLU A N 1
ATOM 712 C CA . GLU A 1 98 ? 20.931 0.846 -22.459 1.00 98.06 98 GLU A CA 1
ATOM 713 C C . GLU A 1 98 ? 20.663 0.090 -21.162 1.00 98.06 98 GLU A C 1
ATOM 715 O O . GLU A 1 98 ? 19.695 0.370 -20.452 1.00 98.06 98 GLU A O 1
ATOM 720 N N . VAL A 1 99 ? 21.543 -0.851 -20.833 1.00 97.50 99 VAL A N 1
ATOM 721 C CA . VAL A 1 99 ? 21.546 -1.573 -19.561 1.00 97.50 99 VAL A CA 1
ATOM 722 C C . VAL A 1 99 ? 22.909 -1.369 -18.914 1.00 97.50 99 VAL A C 1
ATOM 724 O O . VAL A 1 99 ? 23.940 -1.651 -19.517 1.00 97.50 99 VAL A O 1
ATOM 727 N N . ASN A 1 100 ? 22.922 -0.825 -17.697 1.00 96.62 100 ASN A N 1
ATOM 728 C CA . ASN A 1 100 ? 24.129 -0.394 -16.984 1.00 96.62 100 ASN A CA 1
ATOM 729 C C . ASN A 1 100 ? 25.015 0.546 -17.830 1.00 96.62 100 ASN 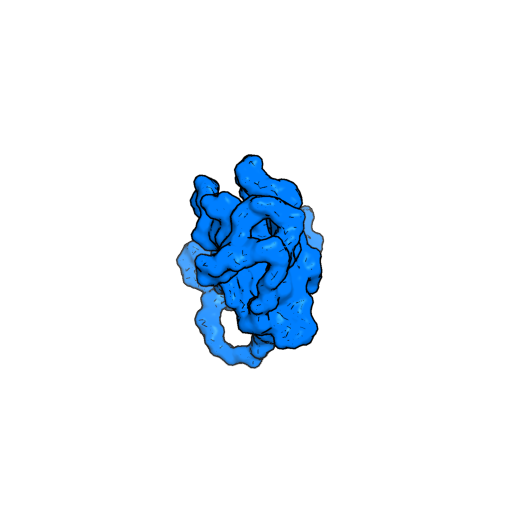A C 1
ATOM 731 O O . ASN A 1 100 ? 26.241 0.458 -17.806 1.00 96.62 100 ASN A O 1
ATOM 735 N N . GLY A 1 101 ? 24.377 1.428 -18.609 1.00 94.81 101 GLY A N 1
ATOM 736 C CA . GLY A 1 101 ? 25.041 2.384 -19.502 1.00 94.81 101 GLY A CA 1
ATOM 737 C C . GLY A 1 101 ? 25.628 1.777 -20.781 1.00 94.81 101 GLY A C 1
ATOM 738 O O . GLY A 1 101 ? 26.298 2.487 -21.524 1.00 94.81 101 GLY A O 1
ATOM 739 N N . GLN A 1 102 ? 25.408 0.485 -21.049 1.00 96.38 102 GLN A N 1
ATOM 740 C CA . GLN A 1 102 ? 25.843 -0.175 -22.283 1.00 96.38 102 GLN A CA 1
ATOM 741 C C . GLN A 1 102 ? 24.657 -0.381 -23.232 1.00 96.38 102 GLN A C 1
ATOM 743 O O . GLN A 1 102 ? 23.610 -0.847 -22.776 1.00 96.38 102 GLN A O 1
ATOM 748 N N . PRO A 1 103 ? 24.788 -0.069 -24.533 1.00 96.56 103 PRO A N 1
ATOM 749 C CA . PRO A 1 103 ? 23.717 -0.283 -25.498 1.00 96.56 103 PRO A CA 1
ATOM 750 C C . PRO A 1 103 ? 23.408 -1.777 -25.666 1.00 96.56 103 PRO A C 1
ATOM 752 O O . PRO A 1 103 ? 24.308 -2.617 -25.650 1.00 96.56 103 PRO A O 1
ATOM 755 N N . VAL A 1 104 ? 22.130 -2.106 -25.851 1.00 95.31 104 VAL A N 1
ATOM 756 C CA . VAL A 1 104 ? 2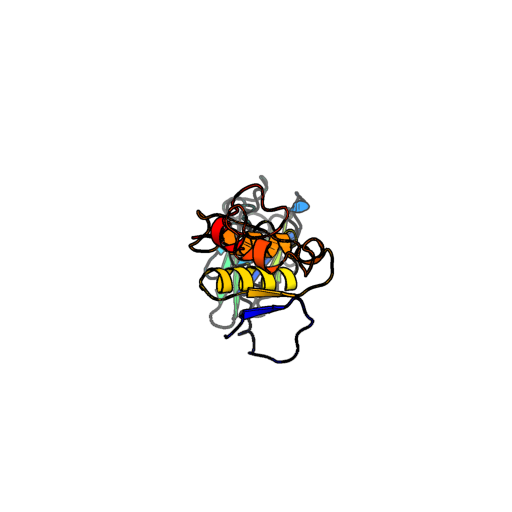1.648 -3.480 -26.057 1.00 95.31 104 VAL A CA 1
ATOM 757 C C . VAL A 1 104 ? 20.890 -3.547 -27.379 1.00 95.31 104 VAL A C 1
ATOM 759 O O . VAL A 1 104 ? 19.936 -2.807 -27.571 1.00 95.31 104 VAL A O 1
ATOM 762 N N . GLU A 1 105 ? 21.295 -4.437 -28.288 1.00 87.25 105 GLU A N 1
ATOM 763 C CA . GLU A 1 105 ? 20.671 -4.543 -29.621 1.00 87.25 105 GLU A CA 1
ATOM 764 C C . GLU A 1 105 ? 19.571 -5.610 -29.707 1.00 87.25 105 GLU A C 1
ATOM 766 O O . GLU A 1 105 ? 18.609 -5.446 -30.455 1.00 87.25 105 GLU A O 1
ATOM 771 N N . ALA A 1 106 ? 19.698 -6.698 -28.941 1.00 92.31 106 ALA A N 1
ATOM 772 C CA . ALA A 1 106 ? 18.754 -7.817 -28.963 1.00 92.31 106 ALA A CA 1
ATOM 773 C C . ALA A 1 106 ? 18.312 -8.211 -27.552 1.00 92.31 106 ALA A C 1
ATOM 775 O O . ALA A 1 106 ? 17.155 -8.023 -27.186 1.00 92.31 106 ALA A O 1
ATOM 776 N N . SER A 1 107 ? 19.228 -8.730 -26.734 1.00 96.50 107 SER A N 1
ATOM 777 C CA . SER A 1 107 ? 18.925 -9.094 -25.351 1.00 96.50 107 SER A CA 1
ATOM 778 C C . SER A 1 107 ? 20.168 -9.120 -24.474 1.00 96.50 107 SER A C 1
ATOM 780 O O . SER A 1 107 ? 21.261 -9.397 -24.967 1.00 96.50 107 SER A O 1
ATOM 782 N N . VAL A 1 108 ? 19.986 -8.929 -23.171 1.00 97.25 108 VAL A N 1
ATOM 783 C CA . VAL A 1 108 ? 21.034 -9.080 -22.157 1.00 97.25 108 VAL A CA 1
ATOM 784 C C . VAL A 1 108 ? 20.487 -9.802 -20.926 1.00 97.25 108 VAL A C 1
ATOM 786 O O . VAL A 1 108 ? 19.365 -9.538 -20.490 1.00 97.25 108 VAL A O 1
ATOM 789 N N . ASP A 1 109 ? 21.282 -10.710 -20.361 1.00 96.75 109 ASP A N 1
ATOM 790 C CA . ASP A 1 109 ? 20.965 -11.384 -19.101 1.00 96.75 109 ASP A CA 1
ATOM 791 C C . ASP A 1 109 ? 21.566 -10.623 -17.917 1.00 96.75 109 ASP A C 1
ATOM 793 O O . ASP A 1 109 ? 22.737 -10.247 -17.918 1.00 96.75 109 ASP A O 1
ATOM 797 N N . VAL A 1 110 ? 20.755 -10.432 -16.879 1.00 94.81 110 VAL A N 1
ATOM 798 C CA . VAL A 1 110 ? 21.114 -9.773 -15.621 1.00 94.81 110 VAL A CA 1
ATOM 799 C C . VAL A 1 110 ? 20.955 -10.791 -14.485 1.00 94.81 110 VAL A C 1
ATOM 801 O O . VAL A 1 110 ? 19.943 -10.776 -13.778 1.00 94.81 110 VAL A O 1
ATOM 804 N N . PRO A 1 111 ? 21.924 -11.705 -14.288 1.00 87.62 111 PRO A N 1
ATOM 805 C CA . PRO A 1 111 ? 21.806 -12.797 -13.317 1.00 87.62 111 PRO A CA 1
ATOM 806 C C . PRO A 1 111 ? 21.744 -12.311 -11.860 1.00 87.62 111 PRO A C 1
ATOM 808 O O . PRO A 1 111 ? 21.120 -12.954 -11.024 1.00 87.62 111 PRO A O 1
ATOM 811 N N . GLY A 1 112 ? 22.321 -11.143 -11.552 1.00 82.81 112 GLY A N 1
ATOM 812 C CA . GLY A 1 112 ? 22.247 -10.534 -10.216 1.00 82.81 112 GLY A CA 1
ATOM 813 C C . GLY A 1 112 ? 20.884 -9.919 -9.874 1.00 82.81 112 GLY A C 1
ATOM 814 O O . GLY A 1 112 ? 20.684 -9.473 -8.749 1.00 82.81 112 GLY A O 1
ATOM 815 N N . GLY A 1 113 ? 19.955 -9.849 -10.838 1.00 83.81 113 GLY A N 1
ATOM 816 C CA . GLY A 1 113 ? 18.641 -9.222 -10.656 1.00 83.81 113 GLY A CA 1
ATOM 817 C C . GLY A 1 113 ? 18.682 -7.729 -10.353 1.00 83.81 113 GLY A C 1
ATOM 818 O O . GLY A 1 113 ? 17.666 -7.177 -9.949 1.00 83.81 113 GLY A O 1
ATOM 819 N N . GLN A 1 114 ? 19.835 -7.090 -10.552 1.00 93.75 114 GLN A N 1
ATOM 820 C CA . GLN A 1 114 ? 20.033 -5.662 -10.380 1.00 93.75 114 GLN A CA 1
ATOM 821 C C . GLN A 1 114 ? 20.624 -5.063 -11.649 1.00 93.75 114 GLN A C 1
ATOM 823 O O . GLN A 1 114 ? 21.676 -5.499 -12.116 1.00 93.75 114 GLN A O 1
ATOM 828 N N . ALA A 1 115 ? 19.938 -4.075 -12.211 1.00 96.62 115 ALA A N 1
ATOM 829 C CA . ALA A 1 115 ? 20.423 -3.325 -13.361 1.00 96.62 115 ALA A CA 1
ATOM 830 C C . ALA A 1 115 ? 19.758 -1.955 -13.440 1.00 96.62 115 ALA A C 1
ATOM 832 O O . ALA A 1 115 ? 18.608 -1.785 -13.040 1.00 96.62 115 ALA A O 1
ATOM 833 N N . VAL A 1 116 ? 20.468 -0.998 -14.024 1.00 98.00 116 VAL A N 1
ATOM 834 C CA . VAL A 1 116 ? 19.900 0.277 -14.461 1.00 98.00 116 VAL A CA 1
ATOM 835 C C . VAL A 1 116 ? 19.532 0.151 -15.933 1.00 98.00 116 VAL A C 1
ATOM 837 O O . VAL A 1 116 ? 20.360 -0.257 -16.740 1.00 98.00 116 VAL A O 1
ATOM 840 N N . ILE A 1 117 ? 18.298 0.488 -16.283 1.00 98.12 117 ILE A N 1
ATOM 841 C CA . ILE A 1 117 ? 17.743 0.378 -17.631 1.00 98.12 117 ILE A CA 1
ATOM 842 C C . ILE A 1 117 ? 17.376 1.781 -18.100 1.00 98.12 117 ILE A C 1
ATOM 844 O O . ILE A 1 117 ? 16.468 2.402 -17.547 1.00 98.12 117 ILE A O 1
ATOM 848 N N . THR A 1 118 ? 18.041 2.269 -19.141 1.00 97.94 118 THR A N 1
ATOM 849 C CA . THR A 1 118 ? 17.682 3.523 -19.805 1.00 97.94 118 THR A CA 1
ATOM 850 C C . THR A 1 118 ? 16.849 3.201 -21.038 1.00 97.94 118 THR A C 1
ATOM 852 O O . THR A 1 118 ? 17.342 2.608 -21.998 1.00 97.94 118 THR A O 1
ATOM 855 N N . LEU A 1 119 ? 15.579 3.609 -21.032 1.00 95.69 119 LEU A N 1
ATOM 856 C CA . LEU A 1 119 ? 14.641 3.363 -22.125 1.00 95.69 119 LEU A CA 1
ATOM 857 C C . LEU A 1 119 ? 14.447 4.630 -22.956 1.00 95.69 119 LEU A C 1
ATOM 859 O O . LEU A 1 119 ? 14.013 5.659 -22.434 1.00 95.69 119 LEU A O 1
ATOM 863 N N . ALA A 1 120 ? 14.759 4.560 -24.253 1.00 93.88 120 ALA A N 1
ATOM 864 C CA . ALA A 1 120 ? 14.610 5.649 -25.221 1.00 93.88 120 ALA A CA 1
ATOM 865 C C . ALA A 1 120 ? 15.292 6.973 -24.814 1.00 93.88 120 ALA A C 1
ATOM 867 O O . ALA A 1 120 ? 14.956 8.020 -25.363 1.00 93.88 120 ALA A O 1
ATOM 868 N N . ARG A 1 121 ? 16.231 6.945 -23.853 1.00 94.06 121 ARG A N 1
ATOM 869 C CA . ARG A 1 121 ? 16.790 8.134 -23.175 1.00 94.06 121 ARG A CA 1
ATOM 870 C C . ARG A 1 121 ? 15.719 9.030 -22.524 1.00 94.06 121 ARG A C 1
ATOM 872 O O . ARG A 1 121 ? 15.894 10.240 -22.420 1.00 94.06 121 ARG A O 1
ATOM 879 N N . ARG A 1 122 ? 14.593 8.432 -22.115 1.00 95.38 122 ARG A N 1
ATOM 880 C CA . ARG A 1 122 ? 13.401 9.121 -21.584 1.00 95.38 122 ARG A CA 1
ATOM 881 C C . ARG A 1 122 ? 12.829 8.547 -20.291 1.00 95.38 122 ARG A C 1
ATOM 883 O O . ARG A 1 122 ? 12.007 9.189 -19.647 1.00 95.38 122 ARG A O 1
ATOM 890 N N . ALA A 1 123 ? 13.263 7.363 -19.898 1.00 96.00 123 ALA A N 1
ATOM 891 C CA . ALA A 1 123 ? 13.005 6.831 -18.573 1.00 96.00 123 ALA A CA 1
ATOM 892 C C . ALA A 1 123 ? 14.246 6.083 -18.104 1.00 96.00 123 ALA A C 1
ATOM 894 O O . ALA A 1 123 ? 14.910 5.423 -18.908 1.00 96.00 123 ALA A O 1
ATOM 895 N N . VAL A 1 124 ? 14.540 6.182 -16.811 1.00 98.12 124 VAL A N 1
ATOM 896 C CA . VAL A 1 124 ? 15.547 5.345 -16.158 1.00 98.12 124 VAL A CA 1
ATOM 897 C C . VAL A 1 124 ? 14.830 4.488 -15.133 1.00 98.12 124 VAL A C 1
ATOM 899 O O . VAL A 1 124 ? 14.163 5.006 -14.237 1.00 98.12 124 VAL A O 1
ATOM 902 N N . LEU A 1 125 ? 14.953 3.176 -15.285 1.00 97.81 125 LEU A N 1
ATOM 903 C CA . LEU A 1 125 ? 14.361 2.181 -14.405 1.00 97.81 125 LEU A CA 1
ATOM 904 C C . LEU A 1 125 ? 15.470 1.419 -13.693 1.00 97.81 125 LEU A C 1
ATOM 906 O O . LEU A 1 125 ? 16.506 1.124 -14.280 1.00 97.81 125 LEU A O 1
ATOM 910 N N . VAL A 1 126 ? 15.239 1.064 -12.439 1.00 97.50 126 VAL A N 1
ATOM 911 C CA . VAL A 1 126 ? 16.117 0.177 -11.680 1.00 97.50 126 VAL A CA 1
ATOM 912 C C . VAL A 1 126 ? 15.412 -1.159 -11.546 1.00 97.50 126 VAL A C 1
ATOM 914 O O . VAL A 1 126 ? 14.370 -1.248 -10.901 1.00 97.50 126 VAL A O 1
ATOM 917 N N . LEU A 1 127 ? 15.971 -2.190 -12.171 1.00 96.81 127 LEU A N 1
ATOM 918 C CA . LEU A 1 127 ? 15.629 -3.575 -11.888 1.00 96.81 127 LEU A CA 1
ATOM 919 C C . LEU A 1 127 ? 16.273 -3.948 -10.553 1.00 96.81 127 LEU A C 1
ATOM 921 O O . LEU A 1 127 ? 17.458 -3.685 -10.355 1.00 96.81 127 LEU A O 1
ATOM 925 N N . GLY A 1 128 ? 15.511 -4.540 -9.641 1.00 93.44 128 GLY A N 1
ATOM 926 C CA . GLY A 1 128 ? 16.016 -4.883 -8.319 1.00 93.44 128 GLY A CA 1
ATOM 927 C C . GLY A 1 128 ? 15.007 -5.619 -7.442 1.00 93.44 128 GLY A C 1
ATOM 928 O O . GLY A 1 128 ? 13.855 -5.816 -7.838 1.00 93.44 128 GLY A O 1
ATOM 929 N N . PRO A 1 129 ? 15.427 -6.031 -6.234 1.00 89.06 129 PRO A N 1
ATOM 930 C CA . PRO A 1 129 ? 14.508 -6.503 -5.212 1.00 89.06 129 PRO A CA 1
ATOM 931 C C . PRO A 1 129 ? 13.589 -5.359 -4.772 1.00 89.06 129 PRO A C 1
ATOM 933 O O . PRO A 1 129 ? 14.063 -4.326 -4.301 1.00 89.06 129 PRO A O 1
ATOM 936 N N . ILE A 1 130 ? 12.278 -5.563 -4.875 1.00 83.81 130 ILE A N 1
ATOM 937 C CA . ILE A 1 130 ? 11.274 -4.649 -4.328 1.00 83.81 130 ILE A CA 1
ATOM 938 C C . ILE A 1 130 ? 10.451 -5.346 -3.246 1.00 83.81 130 ILE A C 1
ATOM 940 O O . ILE A 1 130 ? 10.137 -6.541 -3.329 1.00 83.81 130 ILE A O 1
ATOM 944 N N . ALA A 1 131 ? 10.044 -4.577 -2.237 1.00 73.94 131 ALA A N 1
ATOM 945 C CA . ALA A 1 131 ? 8.905 -4.962 -1.423 1.00 73.94 131 ALA A CA 1
ATOM 946 C C . ALA A 1 131 ? 7.669 -4.851 -2.320 1.00 73.94 131 ALA A C 1
ATOM 948 O O . ALA A 1 131 ? 7.338 -3.758 -2.768 1.00 73.94 131 ALA A O 1
ATOM 949 N N . VAL A 1 132 ? 7.018 -5.975 -2.634 1.00 65.75 132 VAL A N 1
ATOM 950 C CA . VAL A 1 132 ? 5.779 -5.957 -3.426 1.00 65.75 132 VAL A CA 1
ATOM 951 C C . VAL A 1 132 ? 4.759 -5.106 -2.669 1.00 65.75 132 VAL A C 1
ATOM 953 O O . VAL A 1 132 ? 4.357 -5.524 -1.574 1.00 65.75 132 VAL A O 1
ATOM 956 N N . PRO A 1 133 ? 4.320 -3.953 -3.211 1.00 57.44 133 PRO A N 1
ATOM 957 C CA . PRO A 1 133 ? 3.248 -3.196 -2.596 1.00 57.44 133 PRO A CA 1
ATOM 958 C C . PRO A 1 133 ? 2.009 -4.083 -2.620 1.00 57.44 133 PRO A C 1
ATOM 960 O O . PRO A 1 133 ? 1.472 -4.411 -3.682 1.00 57.44 133 PRO A O 1
ATOM 963 N N . ARG A 1 134 ? 1.582 -4.555 -1.451 1.00 55.53 134 ARG A N 1
ATOM 964 C CA . ARG A 1 134 ? 0.312 -5.270 -1.354 1.00 55.53 134 ARG A CA 1
ATOM 965 C C . A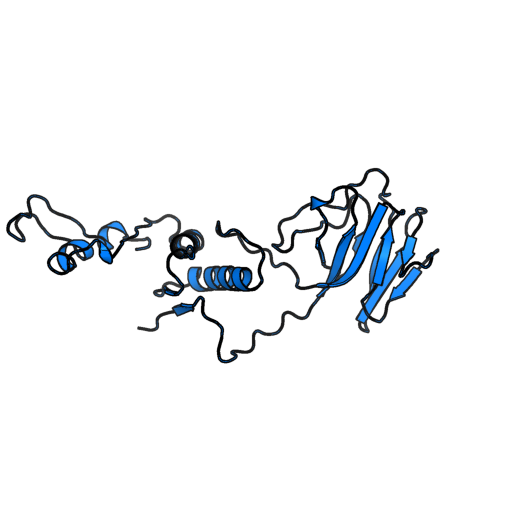RG A 1 134 ? -0.785 -4.227 -1.508 1.00 55.53 134 ARG A C 1
ATOM 967 O O . ARG A 1 134 ? -0.707 -3.182 -0.873 1.00 55.53 134 ARG A O 1
ATOM 974 N N . ARG A 1 135 ? -1.791 -4.509 -2.344 1.00 50.31 135 ARG A N 1
ATOM 975 C CA . ARG A 1 135 ? -3.040 -3.736 -2.362 1.00 50.31 135 ARG A CA 1
ATOM 976 C C . ARG A 1 135 ? -3.661 -3.836 -0.966 1.00 50.31 135 ARG A C 1
ATOM 978 O O . ARG A 1 135 ? -4.322 -4.827 -0.683 1.00 50.31 135 ARG A O 1
ATOM 985 N N . GLY A 1 136 ? -3.391 -2.860 -0.113 1.00 55.97 136 GLY A N 1
ATOM 986 C CA . GLY A 1 136 ? -4.097 -2.645 1.144 1.00 55.97 136 GLY A CA 1
ATOM 987 C C . GLY A 1 136 ? -4.990 -1.426 0.987 1.00 55.97 136 GLY A C 1
ATOM 988 O O . GLY A 1 136 ? -4.680 -0.529 0.200 1.00 55.97 136 GLY A O 1
ATOM 989 N N . ALA A 1 137 ? -6.116 -1.394 1.691 1.00 64.06 137 ALA A N 1
ATOM 990 C CA . ALA A 1 137 ? -6.873 -0.154 1.770 1.00 64.06 137 ALA A CA 1
ATOM 991 C C . ALA A 1 137 ? -6.030 0.882 2.530 1.00 64.06 137 ALA A C 1
ATOM 993 O O . ALA A 1 137 ? -5.414 0.569 3.549 1.00 64.06 137 ALA A O 1
ATOM 994 N N . ASP A 1 138 ? -6.017 2.134 2.067 1.00 69.69 138 ASP A N 1
ATOM 995 C CA . ASP A 1 138 ? -5.300 3.202 2.776 1.00 69.69 138 ASP A CA 1
ATOM 996 C C . ASP A 1 138 ? -5.890 3.451 4.169 1.00 69.69 138 ASP A C 1
ATOM 998 O O . ASP A 1 138 ? -5.219 4.031 5.022 1.00 69.69 138 ASP A O 1
ATOM 1002 N N . HIS A 1 139 ? -7.125 2.986 4.405 1.00 81.50 139 HIS A N 1
ATOM 1003 C CA . HIS A 1 139 ? -7.850 3.099 5.669 1.00 81.50 139 HIS A CA 1
ATOM 1004 C C . HIS A 1 139 ? -7.959 4.553 6.170 1.00 81.50 139 HIS A C 1
ATOM 1006 O O . HIS A 1 139 ? -8.067 4.805 7.365 1.00 81.50 139 HIS A O 1
ATOM 1012 N N . GLY A 1 140 ? -7.870 5.527 5.255 1.00 80.50 140 GLY A N 1
ATOM 1013 C CA . GLY A 1 140 ? -7.808 6.952 5.591 1.00 80.50 140 GLY A CA 1
ATOM 1014 C C . GLY A 1 140 ? -6.517 7.385 6.304 1.00 80.50 140 GLY A C 1
ATOM 1015 O O . GLY A 1 140 ? -6.425 8.530 6.739 1.00 80.50 140 GLY A O 1
ATOM 1016 N N . LEU A 1 141 ? -5.516 6.504 6.424 1.00 83.56 141 LEU A N 1
ATOM 1017 C CA . LEU A 1 141 ? -4.224 6.792 7.043 1.00 83.56 141 LEU A CA 1
ATOM 1018 C C . LEU A 1 141 ? -3.247 7.356 6.007 1.00 83.56 141 LEU A C 1
ATOM 1020 O O . LEU A 1 141 ? -3.012 6.743 4.963 1.00 83.56 141 LEU A O 1
ATOM 1024 N N . VAL A 1 142 ? -2.628 8.496 6.318 1.00 78.12 142 VAL A N 1
ATOM 1025 C CA . VAL A 1 142 ? -1.671 9.180 5.434 1.00 78.12 142 VAL A CA 1
ATOM 1026 C C . VAL A 1 142 ? -0.238 8.761 5.762 1.00 78.12 142 VAL A C 1
ATOM 1028 O O . VAL A 1 142 ? 0.175 8.812 6.918 1.00 78.12 142 VAL A O 1
ATOM 1031 N N . GLY A 1 143 ? 0.529 8.388 4.735 1.00 70.94 143 GLY A N 1
ATOM 1032 C CA . GLY A 1 143 ? 1.958 8.075 4.833 1.00 70.94 143 GLY A CA 1
ATOM 1033 C C . GLY A 1 143 ? 2.337 6.749 4.171 1.00 70.94 143 GLY A C 1
ATOM 1034 O O . GLY A 1 143 ? 1.496 5.863 3.999 1.00 70.94 143 GLY A O 1
ATOM 1035 N N . GLU A 1 144 ? 3.617 6.606 3.819 1.00 66.00 144 GLU A N 1
ATOM 1036 C CA . GLU A 1 144 ? 4.133 5.462 3.045 1.00 66.00 144 GLU A CA 1
ATOM 1037 C C . GLU A 1 144 ? 5.190 4.622 3.775 1.00 66.00 144 GLU A C 1
ATOM 1039 O O . GLU A 1 144 ? 5.705 3.656 3.216 1.00 66.00 144 GLU A O 1
ATOM 1044 N N . SER A 1 145 ? 5.490 4.943 5.038 1.00 70.75 145 SER A N 1
ATOM 1045 C CA . SER A 1 145 ? 6.514 4.242 5.818 1.00 70.75 145 SER A CA 1
ATOM 1046 C C . SER A 1 145 ? 6.160 2.774 6.080 1.00 70.75 145 SER A C 1
ATOM 1048 O O . SER A 1 145 ? 4.991 2.410 6.234 1.00 70.75 145 SER A O 1
ATOM 1050 N N . GLU A 1 146 ? 7.180 1.918 6.202 1.00 69.69 146 GLU A N 1
ATOM 1051 C CA . GLU A 1 146 ? 7.001 0.492 6.507 1.00 69.69 146 GLU A CA 1
ATOM 1052 C C . GLU A 1 146 ? 6.230 0.263 7.818 1.00 69.69 146 GLU A C 1
ATOM 1054 O O . GLU A 1 146 ? 5.376 -0.625 7.890 1.00 69.69 146 GLU A O 1
ATOM 1059 N N . ALA A 1 147 ? 6.468 1.105 8.829 1.00 76.75 147 ALA A N 1
ATOM 1060 C CA . ALA A 1 147 ? 5.731 1.080 10.089 1.00 76.75 147 ALA A CA 1
ATOM 1061 C C . ALA A 1 147 ? 4.224 1.290 9.869 1.00 76.75 147 ALA A C 1
ATOM 1063 O O . ALA A 1 147 ? 3.410 0.518 10.379 1.00 76.75 147 ALA A O 1
ATOM 1064 N N . LEU A 1 148 ? 3.841 2.268 9.039 1.00 82.00 148 LEU A N 1
ATOM 1065 C CA . LEU A 1 148 ? 2.435 2.520 8.734 1.00 82.00 148 LEU A CA 1
ATOM 1066 C C . LEU A 1 148 ? 1.817 1.391 7.895 1.00 82.00 148 LEU A C 1
ATOM 1068 O O . LEU A 1 148 ? 0.653 1.044 8.092 1.00 82.00 148 LEU A O 1
ATOM 1072 N N . GLN A 1 149 ? 2.601 0.736 7.032 1.00 77.75 149 GLN A N 1
ATOM 1073 C CA . GLN A 1 149 ? 2.159 -0.508 6.387 1.00 77.75 149 GLN A CA 1
ATOM 1074 C C . GLN A 1 149 ? 1.896 -1.624 7.403 1.00 77.75 149 GLN A C 1
ATOM 1076 O O . GLN A 1 149 ? 0.974 -2.420 7.225 1.00 77.75 149 GLN A O 1
ATOM 1081 N N . GLY A 1 150 ? 2.702 -1.703 8.464 1.00 81.62 150 GLY A N 1
ATOM 1082 C CA . GLY A 1 150 ? 2.468 -2.593 9.601 1.00 81.62 150 GLY A CA 1
ATOM 1083 C C . GLY A 1 150 ? 1.114 -2.342 10.253 1.00 81.62 150 GLY A C 1
ATOM 1084 O O . GLY A 1 150 ? 0.335 -3.282 10.407 1.00 81.62 150 GLY A O 1
ATOM 1085 N N . VAL A 1 151 ? 0.805 -1.076 10.541 1.00 88.50 151 VAL A N 1
ATOM 1086 C CA . VAL A 1 151 ? -0.484 -0.661 11.115 1.00 88.50 151 VAL A CA 1
ATOM 1087 C C . VAL A 1 151 ? -1.651 -1.062 10.209 1.00 88.50 151 VAL A C 1
ATOM 1089 O O . VAL A 1 151 ? -2.576 -1.713 10.688 1.00 88.50 151 VAL A O 1
ATOM 1092 N N . ARG A 1 152 ? -1.591 -0.778 8.898 1.00 86.69 152 ARG A N 1
ATOM 1093 C CA . ARG A 1 152 ? -2.645 -1.178 7.938 1.00 86.69 152 ARG A CA 1
ATOM 1094 C C . ARG A 1 152 ? -2.892 -2.690 7.944 1.00 86.69 152 ARG A C 1
ATOM 1096 O O . ARG A 1 152 ? -4.032 -3.129 8.036 1.00 86.69 152 ARG A O 1
ATOM 1103 N N . ARG A 1 153 ? -1.830 -3.503 7.958 1.00 84.12 153 ARG A N 1
ATOM 1104 C CA . ARG A 1 153 ? -1.959 -4.971 8.053 1.00 84.12 153 ARG A CA 1
ATOM 1105 C C . ARG A 1 153 ? -2.585 -5.431 9.368 1.00 84.12 153 ARG A C 1
ATOM 1107 O O . ARG A 1 153 ? -3.302 -6.429 9.378 1.00 84.12 153 ARG A O 1
ATOM 1114 N N . ASN A 1 154 ? -2.278 -4.761 10.476 1.00 89.44 154 ASN A N 1
ATOM 1115 C CA . ASN A 1 154 ? -2.868 -5.089 11.772 1.00 89.44 154 ASN A CA 1
ATOM 1116 C C . ASN A 1 154 ? -4.356 -4.724 11.804 1.00 89.44 154 ASN A C 1
ATOM 1118 O O . ASN A 1 154 ? -5.145 -5.515 12.316 1.00 89.44 154 ASN A O 1
ATOM 1122 N N . ILE A 1 155 ? -4.741 -3.599 11.188 1.00 91.19 155 ILE A N 1
ATOM 1123 C CA . ILE A 1 155 ? -6.146 -3.216 10.995 1.00 91.19 155 ILE A CA 1
ATOM 1124 C C . ILE A 1 155 ? -6.892 -4.306 10.228 1.00 91.19 155 ILE A C 1
ATOM 1126 O O . ILE A 1 155 ? -7.892 -4.809 10.728 1.00 91.19 155 ILE A O 1
ATOM 1130 N N . GLU A 1 156 ? -6.388 -4.725 9.063 1.00 87.44 156 GLU A N 1
ATOM 1131 C CA . GLU A 1 156 ? -7.035 -5.763 8.245 1.00 87.44 156 GLU A CA 1
ATOM 1132 C C . GLU A 1 156 ? -7.234 -7.077 9.016 1.00 87.44 156 GLU A C 1
ATOM 1134 O O . GLU A 1 156 ? -8.291 -7.700 8.920 1.00 87.44 156 GLU A O 1
ATOM 1139 N N . ARG A 1 157 ? -6.239 -7.497 9.811 1.00 86.44 157 ARG A N 1
ATOM 1140 C CA . ARG A 1 157 ? -6.352 -8.715 10.630 1.00 86.44 157 ARG A CA 1
ATOM 1141 C C . ARG A 1 157 ? -7.370 -8.566 11.751 1.00 86.44 157 ARG A C 1
ATOM 1143 O O . ARG A 1 157 ? -8.197 -9.453 11.928 1.00 86.44 157 ARG A O 1
ATOM 1150 N N . ALA A 1 158 ? -7.292 -7.480 12.515 1.00 90.94 158 ALA A N 1
ATOM 1151 C CA . ALA A 1 158 ? -8.153 -7.274 13.672 1.00 90.94 158 ALA A CA 1
ATOM 1152 C C . ALA A 1 158 ? -9.612 -7.014 13.263 1.00 90.94 158 ALA A C 1
ATOM 1154 O O . ALA A 1 158 ? -10.523 -7.525 13.909 1.00 90.94 158 ALA A O 1
ATOM 1155 N N . ALA A 1 159 ? -9.847 -6.319 12.147 1.00 90.56 159 ALA A N 1
ATOM 1156 C CA . ALA A 1 159 ? -11.185 -6.057 11.616 1.00 90.56 159 ALA A CA 1
ATOM 1157 C C . ALA A 1 159 ? -11.957 -7.333 11.227 1.00 90.56 159 ALA A C 1
ATOM 1159 O O . ALA A 1 159 ? -13.188 -7.336 11.230 1.00 90.56 159 ALA A O 1
ATOM 1160 N N . GLY A 1 160 ? -11.249 -8.424 10.915 1.00 84.62 160 GLY A N 1
ATOM 1161 C CA . GLY A 1 160 ? -11.842 -9.740 10.661 1.00 84.62 160 GLY A CA 1
ATOM 1162 C C . GLY A 1 160 ? -12.262 -10.502 11.922 1.00 84.62 160 GLY A C 1
ATOM 1163 O O . GLY A 1 160 ? -12.736 -11.631 11.813 1.00 84.62 160 GLY A O 1
ATOM 1164 N N . THR A 1 161 ? -12.070 -9.923 13.108 1.00 88.69 161 THR A N 1
ATOM 1165 C CA . THR A 1 161 ? -12.351 -10.562 14.397 1.00 88.69 161 THR A CA 1
ATOM 1166 C C . THR A 1 161 ? -13.384 -9.776 15.195 1.00 88.69 161 THR A C 1
ATOM 1168 O O . THR A 1 161 ? -13.625 -8.597 14.951 1.00 88.69 161 THR A O 1
ATOM 1171 N N . GLU A 1 162 ? -13.993 -10.438 16.176 1.00 86.38 162 GLU A N 1
ATOM 1172 C CA . GLU A 1 162 ? -14.983 -9.829 17.071 1.00 86.38 162 GLU A CA 1
ATOM 1173 C C . GLU A 1 162 ? -14.410 -9.420 18.433 1.00 86.38 162 GLU A C 1
ATOM 1175 O O . GLU A 1 162 ? -15.163 -9.002 19.315 1.00 86.38 162 GLU A O 1
ATOM 1180 N N . VAL A 1 163 ? -13.096 -9.561 18.623 1.00 89.19 163 VAL A N 1
ATOM 1181 C CA . VAL A 1 163 ? -12.451 -9.361 19.923 1.00 89.19 163 VAL A CA 1
ATOM 1182 C C . VAL A 1 163 ? -12.121 -7.884 20.179 1.00 89.19 163 VAL A C 1
ATOM 1184 O O . VAL A 1 163 ? -11.934 -7.120 19.229 1.00 89.19 163 VAL A O 1
ATOM 1187 N N . PRO A 1 164 ? -12.011 -7.462 21.452 1.00 91.56 164 PRO A N 1
ATOM 1188 C CA . PRO A 1 164 ? -11.564 -6.115 21.793 1.00 91.56 164 PRO A CA 1
ATOM 1189 C C . PRO A 1 164 ? -10.141 -5.833 21.294 1.00 91.56 164 PRO A C 1
ATOM 1191 O O . PRO A 1 164 ? -9.246 -6.675 21.423 1.00 91.56 164 PRO A O 1
ATOM 1194 N N . VAL A 1 165 ? -9.932 -4.621 20.776 1.00 92.56 165 VAL A N 1
ATOM 1195 C CA . VAL A 1 165 ? -8.640 -4.152 20.258 1.00 92.56 165 VAL A CA 1
ATOM 1196 C C . VAL A 1 165 ? -8.109 -3.023 21.134 1.00 92.56 165 VAL A C 1
ATOM 1198 O O . VAL A 1 165 ? -8.790 -2.016 21.326 1.00 92.56 165 VAL A O 1
ATOM 1201 N N . LEU A 1 166 ? -6.879 -3.161 21.634 1.00 93.62 166 LEU A N 1
ATOM 1202 C CA . LEU A 1 166 ? -6.190 -2.103 22.372 1.00 93.62 166 LEU A CA 1
ATOM 1203 C C . LEU A 1 166 ? -5.233 -1.346 21.445 1.00 93.62 166 LEU A C 1
ATOM 1205 O O . LEU A 1 166 ? -4.266 -1.912 20.939 1.00 93.62 166 LEU A O 1
ATOM 1209 N N . LEU A 1 167 ? -5.488 -0.050 21.253 1.00 92.00 167 LEU A N 1
ATOM 1210 C CA . LEU A 1 167 ? -4.640 0.840 20.459 1.00 92.00 167 LEU A CA 1
ATOM 1211 C C . LEU A 1 167 ? -3.653 1.583 21.357 1.00 92.00 167 LEU A C 1
ATOM 1213 O O . LEU A 1 167 ? -4.056 2.418 22.171 1.00 92.00 167 LEU A O 1
ATOM 1217 N N . ARG A 1 168 ? -2.352 1.337 21.176 1.00 90.56 168 ARG A N 1
ATOM 1218 C CA . ARG A 1 168 ? -1.294 2.037 21.927 1.00 90.56 168 ARG A CA 1
ATOM 1219 C C . ARG A 1 168 ? -0.494 2.967 21.025 1.00 90.56 168 ARG A C 1
ATOM 1221 O O . ARG A 1 168 ? -0.230 2.654 19.866 1.00 90.56 168 ARG A O 1
ATOM 1228 N N . GLY A 1 169 ? -0.096 4.108 21.576 1.00 88.50 169 GLY A N 1
ATOM 1229 C CA . GLY A 1 169 ? 0.753 5.086 20.902 1.00 88.50 169 GLY A CA 1
ATOM 1230 C C . GLY A 1 169 ? 0.699 6.463 21.572 1.00 88.50 169 GLY A C 1
ATOM 1231 O O . GLY A 1 169 ? -0.233 6.724 22.346 1.00 88.50 169 GLY A O 1
ATOM 1232 N N . PRO A 1 170 ? 1.657 7.356 21.274 1.00 86.81 170 PRO A N 1
ATOM 1233 C CA . PRO A 1 170 ? 1.717 8.700 21.847 1.00 86.81 170 PRO A CA 1
ATOM 1234 C C . PRO A 1 170 ? 0.433 9.515 21.641 1.00 86.81 170 PRO A C 1
ATOM 1236 O O . PRO A 1 170 ? -0.373 9.245 20.744 1.00 86.81 170 PRO A O 1
ATOM 1239 N N . SER A 1 171 ? 0.224 10.533 22.476 1.00 83.25 171 SER A N 1
ATOM 1240 C CA . SER A 1 171 ? -0.866 11.490 22.254 1.00 83.25 171 SER A CA 1
ATOM 1241 C C . SER A 1 171 ? -0.698 12.174 20.890 1.00 83.25 171 SER A C 1
ATOM 1243 O O . SER A 1 171 ? 0.417 12.515 20.507 1.00 83.25 171 SER A O 1
ATOM 1245 N N . GLY A 1 172 ? -1.791 12.330 20.138 1.00 81.56 172 GLY A N 1
ATOM 1246 C CA . GLY A 1 172 ? -1.768 12.947 18.806 1.00 81.56 172 GLY A CA 1
ATOM 1247 C C . GLY A 1 172 ? -1.268 12.060 17.657 1.00 81.56 172 GLY A C 1
ATOM 1248 O O . GLY A 1 172 ? -1.186 12.536 16.531 1.00 81.56 172 GLY A O 1
ATOM 1249 N N . SER A 1 173 ? -0.983 10.770 17.881 1.00 84.06 173 SER A N 1
ATOM 1250 C CA . SER A 1 173 ? -0.528 9.851 16.821 1.00 84.06 173 SER A CA 1
ATOM 1251 C C . SER A 1 173 ? -1.640 9.349 15.879 1.00 84.06 173 SER A C 1
ATOM 1253 O O . SER A 1 173 ? -1.399 8.443 15.085 1.00 84.06 173 SER A O 1
ATOM 1255 N N . GLY A 1 174 ? -2.867 9.870 15.997 1.00 85.94 174 GLY A N 1
ATOM 1256 C CA . GLY A 1 174 ? -4.003 9.491 15.148 1.00 85.94 174 GLY A CA 1
ATOM 1257 C C . GLY A 1 174 ? -4.634 8.131 15.471 1.00 85.94 174 GLY A C 1
ATOM 1258 O O . GLY A 1 174 ? -5.116 7.451 14.565 1.00 85.94 174 GLY A O 1
ATOM 1259 N N . LYS A 1 175 ? -4.658 7.712 16.745 1.00 92.75 175 LYS A N 1
ATOM 1260 C CA . LYS A 1 175 ? -5.304 6.448 17.170 1.00 92.75 175 LYS A CA 1
ATOM 1261 C C . LYS A 1 175 ? -6.794 6.413 16.818 1.00 92.75 175 LYS A C 1
ATOM 1263 O O . LYS A 1 175 ? -7.338 5.357 16.524 1.00 92.75 175 LYS A O 1
ATOM 1268 N N . GLU A 1 176 ? -7.434 7.573 16.781 1.00 91.50 176 GLU A N 1
ATOM 1269 C CA . GLU A 1 176 ? -8.836 7.755 16.412 1.00 91.50 176 GLU A CA 1
ATOM 1270 C C . GLU A 1 176 ? -9.088 7.392 14.941 1.00 91.50 176 GLU A C 1
ATOM 1272 O O . GLU A 1 176 ? -10.138 6.839 14.610 1.00 91.50 176 GLU A O 1
ATOM 1277 N N . LEU A 1 177 ? -8.113 7.658 14.061 1.00 91.31 177 LEU A N 1
ATOM 1278 C CA . LEU A 1 177 ? -8.171 7.244 12.657 1.00 91.31 177 LEU A CA 1
ATOM 1279 C C . LEU A 1 177 ? -8.040 5.724 12.537 1.00 91.31 177 LEU A C 1
ATOM 1281 O O . LEU A 1 177 ? -8.756 5.110 11.754 1.00 91.31 177 LEU A O 1
ATOM 1285 N N . VAL A 1 178 ? -7.178 5.109 13.352 1.00 93.75 178 VAL A N 1
ATOM 1286 C CA . VAL A 1 178 ? -7.013 3.648 13.400 1.00 93.75 178 VAL A CA 1
ATOM 1287 C C . VAL A 1 178 ? -8.278 2.958 13.928 1.00 93.75 178 VAL A C 1
ATOM 1289 O O . VAL A 1 178 ? -8.713 1.967 13.348 1.00 93.75 178 VAL A O 1
ATOM 1292 N N . ALA A 1 179 ? -8.912 3.490 14.977 1.00 94.38 179 ALA A N 1
ATOM 1293 C CA . ALA A 1 179 ? -10.177 2.967 15.503 1.00 94.38 179 ALA A CA 1
ATOM 1294 C C . ALA A 1 179 ? -11.307 3.037 14.462 1.00 94.38 179 ALA A C 1
ATOM 1296 O O . ALA A 1 179 ? -12.025 2.059 14.244 1.00 94.38 179 ALA A O 1
ATOM 1297 N N . ARG A 1 180 ? -11.415 4.166 13.751 1.00 93.94 180 ARG A N 1
ATOM 1298 C CA . ARG A 1 180 ? -12.377 4.329 12.654 1.00 93.94 180 ARG A CA 1
ATOM 1299 C C . ARG A 1 180 ? -12.101 3.351 11.515 1.00 93.94 180 ARG A C 1
ATOM 1301 O O . ARG A 1 180 ? -13.023 2.695 11.039 1.00 93.94 180 ARG A O 1
ATOM 1308 N N . ALA A 1 181 ? -10.839 3.212 11.120 1.00 93.56 181 ALA A N 1
ATOM 1309 C CA . ALA A 1 181 ? -10.420 2.269 10.095 1.00 93.56 181 ALA A CA 1
ATOM 1310 C C . ALA A 1 181 ? -10.777 0.817 10.438 1.00 93.56 181 ALA A C 1
ATOM 1312 O O . ALA A 1 181 ? -11.239 0.081 9.567 1.00 93.56 181 ALA A O 1
ATOM 1313 N N . LEU A 1 182 ? -10.590 0.411 11.700 1.00 94.56 182 LEU A N 1
ATOM 1314 C CA . LEU A 1 182 ? -10.994 -0.906 12.198 1.00 94.56 182 LEU A CA 1
ATOM 1315 C C . LEU A 1 182 ? -12.500 -1.121 12.046 1.00 94.56 182 LEU A C 1
ATOM 1317 O O . LEU A 1 182 ? -12.918 -2.143 11.505 1.00 94.56 182 LEU A O 1
ATOM 1321 N N . HIS A 1 183 ? -13.307 -0.146 12.467 1.00 94.88 183 HIS A N 1
ATOM 1322 C CA . HIS A 1 183 ? -14.757 -0.216 12.319 1.00 94.88 183 HIS A CA 1
ATOM 1323 C C . HIS A 1 183 ? -15.175 -0.343 10.845 1.00 94.88 183 HIS A C 1
ATOM 1325 O O . HIS A 1 183 ? -15.912 -1.267 10.496 1.00 94.88 183 HIS A O 1
ATOM 1331 N N . GLU A 1 184 ? -14.658 0.524 9.969 1.00 93.56 184 GLU A N 1
ATOM 1332 C CA . GLU A 1 184 ? -14.985 0.550 8.535 1.00 93.56 184 GLU A CA 1
ATOM 1333 C C . GLU A 1 184 ? -14.554 -0.724 7.790 1.00 93.56 184 GLU A C 1
ATOM 1335 O O . GLU A 1 184 ? -15.222 -1.156 6.845 1.00 93.56 184 GLU A O 1
ATOM 1340 N N . ALA A 1 185 ? -13.452 -1.341 8.221 1.00 90.88 185 ALA A N 1
ATOM 1341 C CA . ALA A 1 185 ? -12.951 -2.593 7.666 1.00 90.88 185 ALA A CA 1
ATOM 1342 C C . ALA A 1 185 ? -13.687 -3.835 8.204 1.00 90.88 185 ALA A C 1
ATOM 1344 O O . ALA A 1 185 ? -13.586 -4.906 7.605 1.00 90.88 185 ALA A O 1
ATOM 1345 N N . SER A 1 186 ? -14.422 -3.714 9.313 1.00 92.69 186 SER A N 1
ATOM 1346 C CA . SER A 1 186 ? -15.079 -4.844 9.973 1.00 92.69 186 SER A CA 1
ATOM 1347 C C . SER A 1 186 ? -16.419 -5.234 9.338 1.00 92.69 186 SER A C 1
ATOM 1349 O O . SER A 1 186 ? -17.022 -4.498 8.549 1.00 92.69 186 SER A O 1
ATOM 1351 N N . ALA A 1 187 ? -16.957 -6.383 9.758 1.00 92.44 187 ALA A N 1
ATOM 1352 C CA . ALA A 1 187 ? -18.331 -6.780 9.441 1.00 92.44 187 ALA A CA 1
ATOM 1353 C C . ALA A 1 187 ? -19.386 -5.801 10.004 1.00 92.44 187 ALA A C 1
ATOM 1355 O O . ALA A 1 187 ? -20.498 -5.726 9.479 1.00 92.44 187 ALA A O 1
ATOM 1356 N N . ARG A 1 188 ? -19.028 -5.013 11.030 1.00 94.50 188 ARG A N 1
ATOM 1357 C CA . ARG A 1 188 ? -19.911 -4.077 11.746 1.00 94.50 188 ARG A CA 1
ATOM 1358 C C . ARG A 1 188 ? -19.919 -2.667 11.155 1.00 94.50 188 ARG A C 1
ATOM 1360 O O . ARG A 1 188 ? -20.586 -1.798 11.696 1.00 94.50 188 ARG A O 1
ATOM 1367 N N . LYS A 1 189 ? -19.259 -2.437 10.015 1.00 94.62 189 LYS A N 1
ATOM 1368 C CA . LYS A 1 189 ? -19.127 -1.123 9.349 1.00 94.62 189 LYS A CA 1
ATOM 1369 C C . LYS A 1 189 ? -20.430 -0.379 9.017 1.00 94.62 189 LYS A C 1
ATOM 1371 O O . LYS A 1 189 ? -20.391 0.776 8.609 1.00 94.62 189 LYS A O 1
ATOM 1376 N N . ARG A 1 190 ? -21.575 -1.072 9.045 1.00 95.38 190 ARG A N 1
ATOM 1377 C CA . ARG A 1 190 ? -22.909 -0.480 8.826 1.00 95.38 190 ARG A CA 1
ATOM 1378 C C . ARG A 1 190 ? -23.629 -0.141 10.134 1.00 95.38 190 ARG A C 1
ATOM 1380 O O . ARG A 1 190 ? -24.670 0.505 10.082 1.00 95.38 190 ARG A O 1
ATOM 1387 N N . GLY A 1 191 ? -23.120 -0.629 11.261 1.00 95.56 191 GLY A N 1
ATOM 1388 C CA . GLY A 1 191 ? -23.626 -0.336 12.593 1.00 95.56 191 GLY A CA 1
ATOM 1389 C C . GLY A 1 191 ? -23.117 1.011 13.114 1.00 95.56 191 GLY A C 1
ATOM 1390 O O . GLY A 1 191 ? -22.327 1.682 12.447 1.00 95.56 191 GLY A O 1
ATOM 1391 N N . PRO A 1 192 ? -23.567 1.428 14.304 1.00 96.75 192 PRO A N 1
ATOM 1392 C CA . PRO A 1 192 ? -23.117 2.669 14.922 1.00 96.75 192 PRO A CA 1
ATOM 1393 C C . PRO A 1 192 ? -21.616 2.636 15.251 1.00 96.75 192 PRO A C 1
ATOM 1395 O O . PRO A 1 192 ? -21.078 1.624 15.694 1.00 96.75 192 PRO A O 1
ATOM 1398 N N . TYR A 1 193 ? -20.944 3.772 15.072 1.00 96.62 193 TYR A N 1
ATOM 1399 C CA . TYR A 1 193 ? -19.583 4.005 15.555 1.00 96.62 193 TYR A CA 1
ATOM 1400 C C . TYR A 1 193 ? -19.626 5.118 16.595 1.00 96.62 193 TYR A C 1
ATOM 1402 O O . TYR A 1 193 ? -19.846 6.289 16.263 1.00 96.62 193 TYR A O 1
ATOM 1410 N N . ARG A 1 194 ? -19.453 4.749 17.860 1.00 94.75 194 ARG A N 1
ATOM 1411 C CA . ARG A 1 194 ? -19.420 5.669 18.992 1.00 94.75 194 ARG A CA 1
ATOM 1412 C C . ARG A 1 194 ? -17.986 5.782 19.485 1.00 94.75 194 ARG A C 1
ATOM 1414 O O . ARG A 1 194 ? -17.224 4.839 19.391 1.00 94.75 194 ARG A O 1
ATOM 1421 N N . THR A 1 195 ? -17.614 6.956 19.979 1.00 94.06 195 THR A N 1
ATOM 1422 C CA . THR A 1 195 ? -16.298 7.199 20.580 1.00 94.06 195 THR A CA 1
ATOM 1423 C C . THR A 1 195 ? -16.492 7.925 21.894 1.00 94.06 195 THR A C 1
ATOM 1425 O O . THR A 1 195 ? -17.245 8.903 21.936 1.00 94.06 195 THR A O 1
ATOM 1428 N N . VAL A 1 196 ? -15.786 7.502 22.940 1.00 92.44 196 VAL A N 1
ATOM 1429 C CA . VAL A 1 196 ? -15.886 8.109 24.271 1.00 92.44 196 VAL A CA 1
ATOM 1430 C C . VAL A 1 196 ? -14.507 8.533 24.751 1.00 92.44 196 VAL A C 1
ATOM 1432 O O . VAL A 1 196 ? -13.602 7.717 24.902 1.00 92.44 196 VAL A O 1
ATOM 1435 N N . ASN A 1 197 ? -14.350 9.826 25.035 1.00 90.56 197 ASN A N 1
ATOM 1436 C CA . ASN A 1 197 ? -13.175 10.316 25.739 1.00 90.56 197 ASN A CA 1
ATOM 1437 C C . ASN A 1 197 ? -13.357 10.085 27.245 1.00 90.56 197 ASN A C 1
ATOM 1439 O O . ASN A 1 197 ? -14.060 10.849 27.906 1.00 90.56 197 ASN A O 1
ATOM 1443 N N . LEU A 1 198 ? -12.705 9.055 27.787 1.00 90.56 198 LEU A N 1
ATOM 1444 C CA . LEU A 1 198 ? -12.782 8.712 29.211 1.00 90.56 198 LEU A CA 1
ATOM 1445 C C . LEU A 1 198 ? -12.327 9.846 30.138 1.00 90.56 198 LEU A C 1
ATOM 1447 O O . LEU A 1 198 ? -12.858 9.970 31.234 1.00 90.56 198 LEU A O 1
ATOM 1451 N N . ALA A 1 199 ? -11.414 10.718 29.695 1.00 87.56 199 ALA A N 1
ATOM 1452 C CA . ALA A 1 199 ? -10.979 11.863 30.497 1.00 87.56 199 ALA A CA 1
ATOM 1453 C C . ALA A 1 199 ? -12.094 12.905 30.713 1.00 87.56 199 ALA A C 1
ATOM 1455 O O . ALA A 1 199 ? -11.995 13.735 31.611 1.00 87.56 199 ALA A O 1
ATOM 1456 N N . ALA A 1 200 ? -13.150 12.868 29.894 1.00 88.62 200 ALA A N 1
ATOM 1457 C CA . ALA A 1 200 ? -14.312 13.744 30.006 1.00 88.62 200 ALA A CA 1
ATOM 1458 C C . ALA A 1 200 ? -15.484 13.104 30.774 1.00 88.62 200 ALA A C 1
ATOM 1460 O O . ALA A 1 200 ? -16.530 13.737 30.908 1.00 88.62 200 ALA A O 1
ATOM 1461 N N . VAL A 1 201 ? -15.337 11.866 31.264 1.00 89.31 201 VAL A N 1
ATOM 1462 C CA . VAL A 1 201 ? -16.382 11.149 32.005 1.00 89.31 201 VAL A CA 1
ATOM 1463 C C . VAL A 1 201 ? -16.020 11.131 33.495 1.00 89.31 201 VAL A C 1
ATOM 1465 O O . VAL A 1 201 ? -15.071 10.446 33.874 1.00 89.31 201 VAL A O 1
ATOM 1468 N N . PRO A 1 202 ? -16.754 11.858 34.359 1.00 89.81 202 PRO A N 1
ATOM 1469 C CA . PRO A 1 202 ? -16.539 11.802 35.801 1.00 89.81 202 PRO A CA 1
ATOM 1470 C C . PRO A 1 202 ? -16.739 10.386 36.353 1.00 89.81 202 PRO A C 1
ATOM 1472 O O . PRO A 1 202 ? -17.694 9.702 35.987 1.00 89.81 202 PRO A O 1
ATOM 1475 N N . GLU A 1 203 ? -15.890 9.968 37.292 1.00 89.75 203 GLU A N 1
ATOM 1476 C CA . GLU A 1 203 ? -15.957 8.629 37.899 1.00 89.75 203 GLU A CA 1
ATOM 1477 C C . GLU A 1 203 ? -17.325 8.349 38.543 1.00 89.75 203 GLU A C 1
ATOM 1479 O O . GLU A 1 203 ? -17.888 7.267 38.382 1.00 89.75 203 GLU A O 1
ATOM 1484 N N . SER A 1 204 ? -17.918 9.362 39.181 1.00 87.50 204 SER A N 1
ATOM 1485 C CA . SER A 1 204 ? -19.232 9.264 39.825 1.00 87.50 204 SER A CA 1
ATOM 1486 C C . SER A 1 204 ? -20.387 8.995 38.855 1.00 87.50 204 SER A C 1
ATOM 1488 O O . SER A 1 204 ? -21.409 8.452 39.270 1.00 87.50 204 SER A O 1
ATOM 1490 N N . THR A 1 205 ? -20.250 9.355 37.575 1.00 87.12 205 THR A N 1
ATOM 1491 C CA . THR A 1 205 ? -21.288 9.157 36.550 1.00 87.12 205 THR A CA 1
ATOM 1492 C C . THR A 1 205 ? -20.902 8.129 35.493 1.00 87.12 205 THR A C 1
ATOM 1494 O O . THR A 1 205 ? -21.732 7.804 34.643 1.00 87.12 205 THR A O 1
ATOM 1497 N N . ALA A 1 206 ? -19.694 7.559 35.561 1.00 89.69 206 ALA A N 1
ATOM 1498 C CA . ALA A 1 206 ? -19.179 6.624 34.568 1.00 89.69 206 ALA A CA 1
ATOM 1499 C C . ALA A 1 206 ? -20.124 5.435 34.346 1.00 89.69 206 ALA A C 1
ATOM 1501 O O . ALA A 1 206 ? -20.518 5.170 33.212 1.00 89.69 206 ALA A O 1
ATOM 1502 N N . ALA A 1 207 ? -20.570 4.771 35.416 1.00 90.69 207 ALA A N 1
ATOM 1503 C CA . ALA A 1 207 ? -21.484 3.635 35.299 1.00 90.69 207 ALA A CA 1
ATOM 1504 C C . ALA A 1 207 ? -22.801 4.015 34.592 1.00 90.69 207 ALA A C 1
ATOM 1506 O O . ALA A 1 207 ? -23.211 3.341 33.649 1.00 90.69 207 ALA A O 1
ATOM 1507 N N . ALA A 1 208 ? -23.425 5.131 34.981 1.00 90.88 208 ALA A N 1
ATOM 1508 C CA . ALA A 1 208 ? -24.672 5.600 34.375 1.00 90.88 208 ALA A CA 1
ATOM 1509 C C . ALA A 1 208 ? -24.496 6.067 32.917 1.00 90.88 208 ALA A C 1
ATOM 1511 O O . ALA A 1 208 ? -25.436 5.981 32.127 1.00 90.88 208 ALA A O 1
ATOM 1512 N N . ALA A 1 209 ? -23.308 6.555 32.549 1.00 91.06 209 ALA A N 1
ATOM 1513 C CA . ALA A 1 209 ? -22.981 6.942 31.181 1.00 91.06 209 ALA A CA 1
ATOM 1514 C C . ALA A 1 209 ? -22.762 5.717 30.276 1.00 91.06 209 ALA A C 1
ATOM 1516 O O . ALA A 1 209 ? -23.291 5.668 29.168 1.00 91.06 209 ALA A O 1
ATOM 1517 N N . PHE A 1 210 ? -22.038 4.699 30.755 1.00 94.06 210 PHE A N 1
ATOM 1518 C CA . PHE A 1 210 ? -21.747 3.484 29.986 1.00 94.06 210 PHE A CA 1
ATOM 1519 C C . PHE A 1 210 ? -22.949 2.546 29.866 1.00 94.06 210 PHE A C 1
ATOM 1521 O O . PHE A 1 210 ? -23.275 2.112 28.761 1.00 94.06 210 PHE A O 1
ATOM 1528 N N . PHE A 1 211 ? -23.615 2.256 30.984 1.00 94.38 211 PHE A N 1
ATOM 1529 C CA . PHE A 1 211 ? -24.703 1.274 31.057 1.00 94.38 211 PHE A CA 1
ATOM 1530 C C . PHE A 1 211 ? -26.097 1.891 30.938 1.00 94.38 211 PHE A C 1
ATOM 1532 O O . PHE A 1 211 ? -27.082 1.168 30.817 1.00 94.38 211 PHE A O 1
ATOM 1539 N N . GLY A 1 212 ? -26.184 3.221 30.965 1.00 92.81 212 GLY A N 1
ATOM 1540 C CA . GLY A 1 212 ? -27.454 3.924 30.935 1.00 92.81 212 GLY A CA 1
ATOM 1541 C C . GLY A 1 212 ? -28.132 3.984 32.300 1.00 92.81 212 GLY A C 1
ATOM 1542 O O . GLY A 1 212 ? -27.628 3.500 33.315 1.00 92.81 212 GLY A O 1
ATOM 1543 N N . HIS A 1 213 ? -29.286 4.641 32.329 1.00 91.12 213 HIS A N 1
ATOM 1544 C CA . HIS A 1 213 ? -30.123 4.760 33.516 1.00 91.12 213 HIS A CA 1
ATOM 1545 C C . HIS A 1 213 ? -31.572 5.067 33.140 1.00 91.12 213 HIS A C 1
ATOM 1547 O O . HIS A 1 213 ? -31.866 5.667 32.103 1.00 91.12 213 HIS A O 1
ATOM 1553 N N . THR A 1 214 ? -32.497 4.694 34.018 1.00 91.44 214 THR A N 1
ATOM 1554 C CA . THR A 1 214 ? -33.903 5.081 33.908 1.00 91.44 214 THR A CA 1
ATOM 1555 C C . THR A 1 214 ? -34.140 6.450 34.540 1.00 91.44 214 THR A C 1
ATOM 1557 O O . THR A 1 214 ? -33.401 6.891 35.424 1.00 91.44 214 THR A O 1
ATOM 1560 N N . LYS A 1 215 ? -35.221 7.121 34.131 1.00 88.81 215 LYS A N 1
ATOM 1561 C CA . LYS A 1 215 ? -35.669 8.359 34.779 1.00 88.81 215 LYS A CA 1
ATOM 1562 C C . LYS A 1 215 ? -35.834 8.130 36.288 1.00 88.81 215 LYS A C 1
ATOM 1564 O O . LYS A 1 215 ? -36.465 7.159 36.695 1.00 88.81 215 LYS A O 1
ATOM 1569 N N . GLY A 1 216 ? -35.279 9.028 37.099 1.00 84.94 216 GLY A N 1
ATOM 1570 C CA . GLY A 1 216 ? -35.350 8.954 38.561 1.00 84.94 216 GLY A CA 1
ATOM 1571 C C . GLY A 1 216 ? -34.379 7.972 39.227 1.00 84.94 216 GLY A C 1
ATOM 1572 O O . GLY A 1 216 ? -34.467 7.800 40.437 1.00 84.94 216 GLY A O 1
ATOM 1573 N N . ALA A 1 217 ? -33.442 7.360 38.491 1.00 83.69 217 ALA A N 1
ATOM 1574 C CA . ALA A 1 217 ? -32.440 6.458 39.074 1.00 83.69 217 ALA A CA 1
ATOM 1575 C C . ALA A 1 217 ? -31.499 7.148 40.088 1.00 83.69 217 ALA A C 1
ATOM 1577 O O . ALA A 1 217 ? -30.953 6.490 40.968 1.00 83.69 217 ALA A O 1
ATOM 1578 N N . PHE A 1 218 ? -31.317 8.468 39.979 1.00 80.50 218 PHE A N 1
ATOM 1579 C CA . PHE A 1 218 ? -30.585 9.306 40.933 1.00 80.50 218 PHE A CA 1
ATOM 1580 C C . PHE A 1 218 ? -31.113 10.750 40.909 1.00 80.50 218 PHE A C 1
ATOM 1582 O O . PHE A 1 218 ? -31.840 11.155 39.996 1.00 80.50 218 PHE A O 1
ATOM 1589 N N . THR A 1 219 ? -30.743 11.554 41.908 1.00 77.06 219 THR A N 1
ATOM 1590 C CA . THR A 1 219 ? -31.059 12.990 41.960 1.00 77.06 219 THR A CA 1
ATOM 1591 C C . THR A 1 219 ? -30.434 13.716 40.766 1.00 77.06 219 THR A C 1
ATOM 1593 O O . THR A 1 219 ? -29.215 13.833 40.686 1.00 77.06 219 THR A O 1
ATOM 1596 N N . GLY A 1 220 ? -31.268 14.186 39.833 1.00 76.56 220 GLY A N 1
ATOM 1597 C CA . GLY A 1 220 ? -30.835 14.795 38.567 1.00 76.56 220 GLY A CA 1
ATOM 1598 C C . GLY A 1 220 ? -31.112 13.952 37.312 1.00 76.56 220 GLY A C 1
ATOM 1599 O O . GLY A 1 220 ? -31.001 14.476 36.207 1.00 76.56 220 GLY A O 1
ATOM 1600 N N . ALA A 1 221 ? -31.546 12.692 37.451 1.00 80.75 221 ALA A N 1
ATOM 1601 C CA . ALA A 1 221 ? -31.927 11.813 36.337 1.00 80.75 221 ALA A CA 1
ATOM 1602 C C . ALA A 1 221 ? -33.291 12.202 35.727 1.00 80.75 221 ALA A C 1
ATOM 1604 O O . ALA A 1 221 ? -34.299 11.507 35.895 1.00 80.75 221 ALA A O 1
ATOM 1605 N N . ALA A 1 222 ? -33.342 13.350 35.048 1.00 81.56 222 ALA A N 1
ATOM 1606 C CA . ALA A 1 222 ? -34.573 13.920 34.498 1.00 81.56 222 ALA A CA 1
ATOM 1607 C C . ALA A 1 222 ? -35.162 13.102 33.332 1.00 81.56 222 ALA A C 1
ATOM 1609 O O . ALA A 1 222 ? -36.383 13.088 33.142 1.00 81.56 222 ALA A O 1
ATOM 1610 N N . GLN A 1 223 ? -34.310 12.412 32.571 1.00 85.25 223 GLN A N 1
ATOM 1611 C CA . GLN A 1 223 ? -34.676 11.578 31.424 1.00 85.25 223 GLN A CA 1
ATOM 1612 C C . GLN A 1 223 ? -33.939 10.237 31.489 1.00 85.25 223 GLN A C 1
ATOM 1614 O O . GLN A 1 223 ? -32.925 10.124 32.169 1.00 85.25 223 GLN A O 1
ATOM 1619 N N . ALA A 1 224 ? -34.472 9.220 30.811 1.00 88.75 224 ALA A N 1
ATOM 1620 C CA . ALA A 1 224 ? -33.780 7.945 30.659 1.00 88.75 224 ALA A CA 1
ATOM 1621 C C . ALA A 1 224 ? -32.703 8.054 29.569 1.00 88.75 224 ALA A C 1
ATOM 1623 O O . ALA A 1 224 ? -32.905 8.747 28.573 1.00 88.75 224 ALA A O 1
ATOM 1624 N N . HIS A 1 225 ? -31.592 7.344 29.748 1.00 89.62 225 HIS A N 1
ATOM 1625 C CA . HIS A 1 225 ? -30.484 7.295 28.798 1.00 89.62 225 HIS A CA 1
ATOM 1626 C C . HIS A 1 225 ? -30.090 5.832 28.548 1.00 89.62 225 HIS A C 1
ATOM 1628 O O . HIS A 1 225 ? -29.863 5.116 29.525 1.00 89.62 225 HIS A O 1
ATOM 1634 N N . PRO A 1 226 ? -29.985 5.367 27.289 1.00 90.94 226 PRO A N 1
ATOM 1635 C CA . PRO A 1 226 ? -29.660 3.969 26.975 1.00 90.94 226 PRO A CA 1
ATOM 1636 C C . PRO A 1 226 ? -28.211 3.587 27.321 1.00 90.94 226 PRO A C 1
ATOM 1638 O O . PRO A 1 226 ? -27.910 2.414 27.505 1.00 90.94 226 PRO A O 1
ATOM 1641 N N . GLY A 1 227 ? -27.326 4.580 27.439 1.00 94.88 227 GLY A N 1
ATOM 1642 C CA . GLY A 1 227 ? -25.908 4.388 27.749 1.00 94.88 227 GLY A CA 1
ATOM 1643 C C . GLY A 1 227 ? -25.059 4.157 26.503 1.00 94.88 227 GLY A C 1
ATOM 1644 O O . GLY A 1 227 ? -25.575 3.806 25.445 1.00 94.88 227 GLY A O 1
ATOM 1645 N N . TYR A 1 228 ? -23.748 4.355 26.620 1.00 95.69 228 TYR A N 1
ATOM 1646 C CA . TYR A 1 228 ? -22.832 4.247 25.482 1.00 95.69 228 TYR A CA 1
ATOM 1647 C C . TYR A 1 228 ? -22.786 2.846 24.866 1.00 95.69 228 TYR A C 1
ATOM 1649 O O . TYR A 1 228 ? -22.685 2.734 23.647 1.00 95.69 228 TYR A O 1
ATOM 1657 N N . PHE A 1 229 ? -22.912 1.784 25.671 1.00 95.44 229 PHE A N 1
ATOM 1658 C CA . PHE A 1 229 ? -23.012 0.425 25.129 1.00 95.44 229 PHE A CA 1
ATOM 1659 C C . PHE A 1 229 ? -24.296 0.226 24.317 1.00 95.44 229 PHE A C 1
ATOM 1661 O O . PHE A 1 229 ? -24.245 -0.374 23.249 1.00 95.44 229 PHE A O 1
ATOM 1668 N N . GLY A 1 230 ? -25.425 0.769 24.787 1.00 94.81 230 GLY A N 1
ATOM 1669 C CA . GLY A 1 230 ? -26.696 0.706 24.062 1.00 94.81 230 GLY A CA 1
ATOM 1670 C C . GLY A 1 230 ? -26.687 1.535 22.774 1.00 94.81 230 GLY A C 1
ATOM 1671 O O . GLY A 1 230 ? -27.222 1.104 21.760 1.00 94.81 230 GLY A O 1
ATOM 1672 N N . GLU A 1 231 ? -26.037 2.701 22.779 1.00 95.00 231 GLU A N 1
ATOM 1673 C CA . GLU A 1 231 ? -25.864 3.540 21.582 1.00 95.00 231 GLU A CA 1
ATOM 1674 C C . GLU A 1 231 ? -24.983 2.890 20.505 1.00 95.00 231 GLU A C 1
ATOM 1676 O O . GLU A 1 231 ? -25.137 3.190 19.321 1.00 95.00 231 GLU A O 1
ATOM 1681 N N . ALA A 1 232 ? -24.051 2.028 20.914 1.00 96.25 232 ALA A N 1
ATOM 1682 C CA . ALA A 1 232 ? -23.119 1.329 20.034 1.00 96.25 232 ALA A CA 1
ATOM 1683 C C . ALA A 1 232 ? -23.582 -0.091 19.656 1.00 96.25 232 ALA A C 1
ATOM 1685 O O . ALA A 1 232 ? -22.806 -0.845 19.060 1.00 96.25 232 ALA A O 1
ATOM 1686 N N . ASP A 1 233 ? -24.819 -0.467 19.994 1.00 95.44 233 ASP A N 1
ATOM 1687 C CA . ASP A 1 233 ? -25.339 -1.809 19.736 1.00 95.44 233 ASP A CA 1
ATOM 1688 C C . ASP A 1 233 ? -25.297 -2.169 18.240 1.00 95.44 233 ASP A C 1
ATOM 1690 O O . ASP A 1 233 ? -25.593 -1.357 17.360 1.00 95.44 233 ASP A O 1
ATOM 1694 N N . GLY A 1 234 ? -24.856 -3.392 17.940 1.00 93.31 234 GLY A N 1
ATOM 1695 C CA . GLY A 1 234 ? -24.586 -3.853 16.572 1.00 93.31 234 GLY A CA 1
ATOM 1696 C C . GLY A 1 234 ? -23.396 -3.173 15.871 1.00 93.31 234 GLY A C 1
ATOM 1697 O O . GLY A 1 234 ? -23.186 -3.392 14.676 1.00 93.31 234 GLY A O 1
ATOM 1698 N N . GLY A 1 235 ? -22.619 -2.356 16.586 1.00 95.62 235 GLY A N 1
ATOM 1699 C CA . GLY A 1 235 ? -21.574 -1.501 16.033 1.00 95.62 235 GLY A CA 1
ATOM 1700 C C . GLY A 1 235 ? -20.240 -1.571 16.779 1.00 95.62 235 GLY A C 1
ATOM 1701 O O . GLY A 1 235 ? -19.654 -2.641 16.971 1.00 95.62 235 GLY A O 1
ATOM 1702 N N . THR A 1 236 ? -19.675 -0.412 17.105 1.00 96.06 236 THR A N 1
ATOM 1703 C CA . THR A 1 236 ? -18.380 -0.268 17.788 1.00 96.06 236 THR A CA 1
ATOM 1704 C C . THR A 1 236 ? -18.415 0.939 18.720 1.00 96.06 236 THR A C 1
ATOM 1706 O O . THR A 1 236 ? -18.957 1.982 18.349 1.00 96.06 236 THR A O 1
ATOM 1709 N N . LEU A 1 237 ? -17.839 0.778 19.913 1.00 94.88 237 LEU A N 1
ATOM 1710 C CA . LEU A 1 237 ? -17.658 1.804 20.941 1.00 94.88 237 LEU A CA 1
ATOM 1711 C C . LEU A 1 237 ? -16.169 2.107 21.143 1.00 94.88 237 LEU A C 1
ATOM 1713 O O . LEU A 1 237 ? -15.387 1.132 21.065 1.00 94.88 237 LEU A O 1
#